Protein AF-A0AA42ZR07-F1 (afdb_monomer)

pLDDT: mean 89.01, std 6.65, range [44.09, 97.31]

Nearest PDB structures (foldseek):
  2lt2-assembly1_A  TM=9.103E-01  e=1.103E-08  Bizionia argentinensis JUB59
  9dm1-assembly1_V  TM=8.444E-01  e=9.626E-03  Mycolicibacterium smegmatis MC2 155
  6hwh-assembly2_O  TM=8.316E-01  e=3.371E-02  Mycolicibacterium smegmatis MC2 155
  3pw9-assembly1_A  TM=6.893E-01  e=4.937E-02  Arabidopsis thaliana
  2kw7-assembly1_A  TM=6.448E-01  e=3.760E-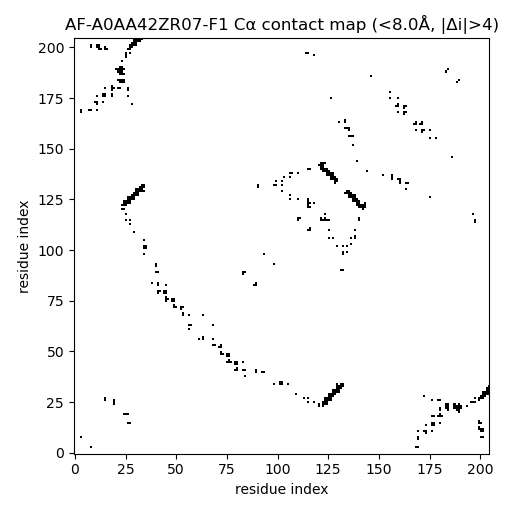02  Porphyromonas gingivalis

Sequence (205 aa):
MTFLTDSDKHRIAEAIKDAESRTGGEIVTVIARSSDSYVYIPLVWASGLALVVPLPLLFSGLPLSYIEIYQIQLAVFIAFGLLFRWMPLKMRLIPKSIKRMRSARLAREQFLAQGLHRTEGRTGVLLFVSLAERYVEVLADSGINDKVEAGTWDGLVASFVAKVKTDQVAEGFLEAVATCGALLAEHFPKPPGNKDELPNHLVEL

Foldseek 3Di:
DDLDDPVLFVLLLVLQVVLVVWFLAHEAEEEEQALDPLLVQLQVVLLVVLVCQLVCVVVVPPPDDPVRSVVVSVVSSVVSSVVCNPLVNVLVSDDLVVRQVSQVVSQVVVCVVQPCCVRPQQRYWYWYAHLSSLDTDIDGGPSVPVPDDPCPCVVLRVVQSVCSVVSNNSVSSSVSSNSSSVSRSVRGTDDPPNDNPGRRGYHYD

Mean predicted aligned error: 5.96 Å

Secondary structure (DSSP, 8-state):
--SS-HHHHHHHHHHHHHHHTTBS-EEEEEEES-S---THHHHHHHHHHHHHTHHHHHHS-----HHHHHHHHHHHHHHHHHHTTSHHHHHHHS-HHHHHHHHHHHHHHHHHHTTGGG-TTS-EEEEEEETTTTEEEEEE-HHHHTTS-TTTTHHHHHHHHHHHHTT-HHHHHHHHHHHHHHHHHHHSBPPTT----S---EEE-

Structure (mmCIF, N/CA/C/O backbone):
data_AF-A0AA42ZR07-F1
#
_entry.id   AF-A0AA42ZR07-F1
#
loop_
_atom_site.group_PDB
_atom_site.id
_atom_site.type_symbol
_atom_site.label_atom_id
_atom_site.label_alt_id
_atom_site.label_comp_id
_atom_site.label_asym_id
_atom_site.label_entity_id
_atom_site.label_seq_id
_atom_site.pdbx_PDB_ins_code
_atom_site.Cartn_x
_atom_site.Cartn_y
_atom_site.Cartn_z
_atom_site.occupancy
_atom_site.B_iso_or_equiv
_atom_site.auth_seq_id
_atom_site.auth_comp_id
_atom_site.auth_asym_id
_atom_site.auth_atom_id
_atom_site.pdbx_PDB_model_num
ATOM 1 N N . MET A 1 1 ? 12.240 -12.415 5.950 1.00 44.09 1 MET A N 1
ATOM 2 C CA . MET A 1 1 ? 12.508 -11.122 6.608 1.00 44.09 1 MET A CA 1
ATOM 3 C C . MET A 1 1 ? 11.174 -10.483 6.904 1.00 44.09 1 MET A C 1
ATOM 5 O O . MET A 1 1 ? 10.517 -10.012 5.980 1.00 44.09 1 MET A O 1
ATOM 9 N N . THR A 1 2 ? 10.778 -10.624 8.161 1.00 55.41 2 THR A N 1
ATOM 10 C CA . THR A 1 2 ? 9.622 -10.013 8.813 1.00 55.41 2 THR A CA 1
ATOM 11 C C . THR A 1 2 ? 9.938 -8.531 9.002 1.00 55.41 2 THR A C 1
ATOM 13 O O . THR A 1 2 ? 11.034 -8.214 9.462 1.00 55.41 2 THR A O 1
ATOM 16 N N . PHE A 1 3 ? 9.049 -7.625 8.594 1.00 69.88 3 PHE A N 1
ATOM 17 C CA . PHE A 1 3 ? 9.306 -6.173 8.701 1.00 69.88 3 PHE A CA 1
ATOM 18 C C . PHE A 1 3 ? 9.155 -5.629 10.122 1.00 69.88 3 PHE A C 1
ATOM 20 O O . PHE A 1 3 ? 9.590 -4.522 10.419 1.00 69.88 3 PHE A O 1
ATOM 27 N N . LEU A 1 4 ? 8.525 -6.417 10.983 1.00 81.69 4 LEU A N 1
ATOM 28 C CA . LEU A 1 4 ? 8.272 -6.120 12.380 1.00 81.69 4 LEU A CA 1
ATOM 29 C C . LEU A 1 4 ? 8.782 -7.295 13.200 1.00 81.69 4 LEU A C 1
ATOM 31 O O . LEU A 1 4 ? 8.608 -8.453 12.805 1.00 81.69 4 LEU A O 1
ATOM 35 N N . THR A 1 5 ? 9.425 -6.999 14.325 1.00 88.25 5 THR A N 1
ATOM 36 C CA . THR A 1 5 ? 9.822 -8.043 15.268 1.00 88.25 5 THR A CA 1
ATOM 37 C C . THR A 1 5 ? 8.579 -8.637 15.931 1.00 88.25 5 THR A C 1
ATOM 39 O O . THR A 1 5 ? 7.523 -8.004 15.970 1.00 88.25 5 THR A O 1
ATOM 42 N N . ASP A 1 6 ? 8.684 -9.842 16.491 1.00 88.19 6 ASP A N 1
ATOM 43 C CA . ASP A 1 6 ? 7.566 -10.428 17.246 1.00 88.19 6 ASP A CA 1
ATOM 44 C C . ASP A 1 6 ? 7.172 -9.548 18.446 1.00 88.19 6 ASP A C 1
ATOM 46 O O . ASP A 1 6 ? 5.996 -9.458 18.791 1.00 88.19 6 ASP A O 1
ATOM 50 N N . SER A 1 7 ? 8.140 -8.819 19.015 1.00 90.19 7 SER A N 1
ATOM 51 C CA . SER A 1 7 ? 7.903 -7.793 20.036 1.00 90.19 7 SER A CA 1
ATOM 52 C C . SER A 1 7 ? 7.032 -6.648 19.508 1.00 90.19 7 SER A C 1
ATOM 54 O O . SER A 1 7 ? 6.047 -6.281 20.143 1.00 90.19 7 SER A O 1
ATOM 56 N N . ASP A 1 8 ? 7.326 -6.119 18.315 1.00 91.31 8 ASP A N 1
ATOM 57 C CA . ASP A 1 8 ? 6.520 -5.048 17.714 1.00 91.31 8 ASP A CA 1
ATOM 58 C C . ASP A 1 8 ? 5.099 -5.515 17.402 1.00 91.31 8 ASP A C 1
ATOM 60 O O . ASP A 1 8 ? 4.139 -4.794 17.662 1.00 91.31 8 ASP A O 1
ATOM 64 N N . LYS A 1 9 ? 4.950 -6.743 16.892 1.00 90.31 9 LYS A N 1
ATOM 65 C CA . LYS A 1 9 ? 3.632 -7.344 16.643 1.00 90.31 9 LYS A CA 1
ATOM 66 C C . LYS A 1 9 ? 2.827 -7.474 17.933 1.00 90.31 9 LYS A C 1
ATOM 68 O O . LYS A 1 9 ? 1.640 -7.165 17.932 1.00 90.31 9 LYS A O 1
ATOM 73 N N . HIS A 1 10 ? 3.472 -7.887 19.024 1.00 90.75 10 HIS A N 1
ATOM 74 C CA . HIS A 1 10 ? 2.830 -7.980 20.331 1.00 90.75 10 HIS A CA 1
ATOM 75 C C . HIS A 1 10 ? 2.403 -6.606 20.859 1.00 90.75 10 HIS A C 1
ATOM 77 O O . HIS A 1 10 ? 1.254 -6.447 21.257 1.00 90.75 10 HIS A O 1
ATOM 83 N N . ARG A 1 11 ? 3.282 -5.597 20.772 1.00 94.00 11 ARG A N 1
ATOM 84 C CA . ARG A 1 11 ? 2.967 -4.207 21.148 1.00 94.00 11 ARG A CA 1
ATOM 85 C C . ARG A 1 11 ? 1.773 -3.663 20.364 1.00 94.00 11 ARG A C 1
ATOM 87 O O . ARG A 1 11 ? 0.905 -3.019 20.940 1.00 94.00 11 ARG A O 1
ATOM 94 N N . ILE A 1 12 ? 1.724 -3.920 19.055 1.00 93.00 12 ILE A N 1
ATOM 95 C CA . ILE A 1 12 ? 0.608 -3.492 18.202 1.00 93.00 12 ILE A CA 1
ATOM 96 C C . ILE A 1 12 ? -0.677 -4.220 18.606 1.00 93.00 12 ILE A C 1
ATOM 98 O O . ILE A 1 12 ? -1.695 -3.565 18.784 1.00 93.00 12 ILE A O 1
ATOM 102 N N . ALA A 1 13 ? -0.639 -5.539 18.809 1.00 92.06 13 ALA A N 1
ATOM 103 C CA . ALA A 1 13 ? -1.810 -6.303 19.241 1.00 92.06 13 ALA A CA 1
ATOM 104 C C . ALA A 1 13 ? -2.348 -5.835 20.606 1.00 92.06 13 ALA A C 1
ATOM 106 O O . ALA A 1 13 ? -3.557 -5.719 20.788 1.00 92.06 13 ALA A O 1
ATOM 107 N N . GLU A 1 14 ? -1.463 -5.516 21.553 1.00 93.38 14 GLU A N 1
ATOM 108 C CA . GLU A 1 14 ? -1.845 -4.952 22.850 1.00 93.38 14 GLU A CA 1
ATOM 109 C C . GLU A 1 14 ? -2.474 -3.559 22.704 1.00 93.38 14 GLU A C 1
ATOM 111 O O . GLU A 1 14 ? -3.492 -3.279 23.334 1.00 93.38 14 GLU A O 1
ATOM 116 N N . ALA A 1 15 ? -1.929 -2.713 21.825 1.00 93.81 15 ALA A N 1
ATOM 117 C CA . ALA A 1 15 ? -2.499 -1.400 21.534 1.00 93.81 15 ALA A CA 1
ATOM 118 C C . ALA A 1 15 ? -3.885 -1.486 20.870 1.00 93.81 15 ALA A C 1
ATOM 120 O O . ALA A 1 15 ? -4.755 -0.678 21.194 1.00 93.81 15 ALA A O 1
ATOM 121 N N . ILE A 1 16 ? -4.107 -2.456 19.972 1.00 93.00 16 ILE A N 1
ATOM 122 C CA . ILE A 1 16 ? -5.427 -2.695 19.359 1.00 93.00 16 ILE A CA 1
ATOM 123 C C . ILE A 1 16 ? -6.417 -3.108 20.450 1.00 93.00 16 ILE A C 1
ATOM 125 O O . ILE A 1 16 ? -7.452 -2.466 20.613 1.00 93.00 16 ILE A O 1
ATOM 129 N N . LYS A 1 17 ? -6.033 -4.071 21.292 1.00 91.88 17 LYS A N 1
ATOM 130 C CA . LYS A 1 17 ? -6.868 -4.538 22.400 1.00 91.88 17 LYS A CA 1
ATOM 131 C C . LYS A 1 17 ? -7.229 -3.417 23.379 1.00 91.88 17 LYS A C 1
ATOM 133 O O . LYS A 1 17 ? -8.360 -3.350 23.861 1.00 91.88 17 LYS A O 1
ATOM 138 N N . ASP A 1 18 ? -6.283 -2.537 23.700 1.00 91.50 18 ASP A N 1
ATOM 139 C CA . ASP A 1 18 ? -6.534 -1.374 24.555 1.00 91.50 18 ASP A CA 1
ATOM 140 C C . ASP A 1 18 ? -7.470 -0.350 23.887 1.00 91.50 18 ASP A C 1
ATOM 142 O O . ASP A 1 18 ? -8.364 0.197 24.542 1.00 91.50 18 ASP A O 1
ATOM 146 N N . ALA A 1 19 ? -7.322 -0.117 22.582 1.00 90.88 19 ALA A N 1
ATOM 147 C CA . ALA A 1 19 ? -8.223 0.738 21.815 1.00 90.88 19 ALA A CA 1
ATOM 148 C C . ALA A 1 19 ? -9.660 0.180 21.810 1.00 90.88 19 ALA A C 1
ATOM 150 O O . ALA A 1 19 ? -10.583 0.868 22.245 1.00 90.88 19 ALA A O 1
ATOM 151 N N . GLU A 1 20 ? -9.845 -1.086 21.432 1.00 90.38 20 GLU A N 1
ATOM 152 C CA . GLU A 1 20 ? -11.141 -1.792 21.385 1.00 90.38 20 GLU A CA 1
ATOM 153 C C . 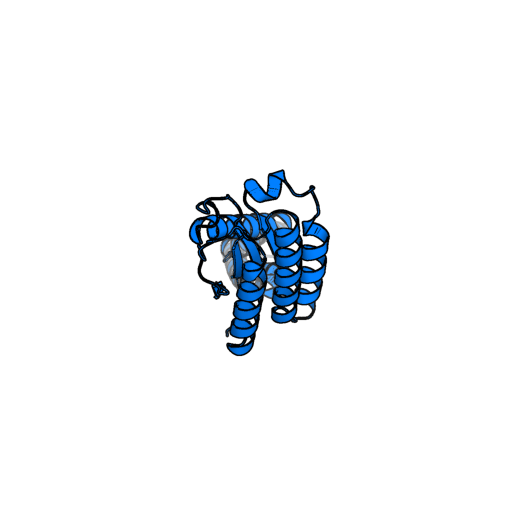GLU A 1 20 ? -11.767 -2.004 22.776 1.00 90.38 20 GLU A C 1
ATOM 155 O O . GLU A 1 20 ? -12.973 -2.218 22.944 1.00 90.38 20 GLU A O 1
ATOM 160 N N . SER A 1 21 ? -10.974 -1.885 23.845 1.00 89.44 21 SER A N 1
ATOM 161 C CA . SER A 1 21 ? -11.516 -1.879 25.204 1.00 89.44 21 SER A CA 1
ATOM 162 C C . 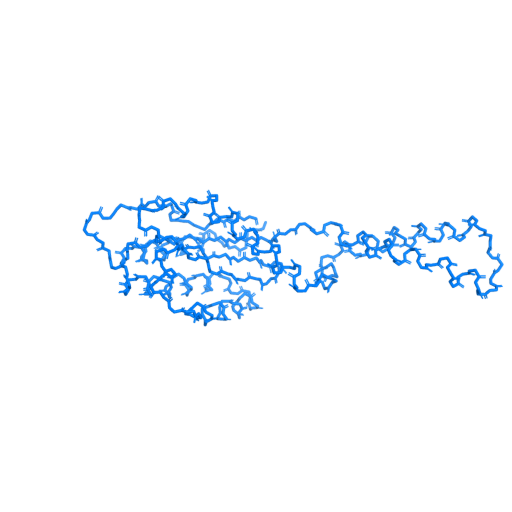SER A 1 21 ? -12.402 -0.658 25.489 1.00 89.44 21 SER A C 1
ATOM 164 O O . SER A 1 21 ? -13.256 -0.728 26.375 1.00 89.44 21 SER A O 1
ATOM 166 N N . ARG A 1 22 ? -12.240 0.429 24.721 1.00 89.25 22 ARG A N 1
ATOM 167 C CA . ARG A 1 22 ? -12.894 1.732 24.928 1.00 89.25 22 ARG A CA 1
ATOM 168 C C . ARG A 1 22 ? -13.975 2.057 23.896 1.00 89.25 22 ARG A C 1
ATOM 170 O O . ARG A 1 22 ? -14.755 2.983 24.114 1.00 89.25 22 ARG A O 1
ATOM 177 N N . THR A 1 23 ? -14.065 1.293 22.812 1.00 89.12 23 THR A N 1
ATOM 178 C CA . THR A 1 23 ? -15.021 1.511 21.719 1.00 89.12 23 THR A CA 1
ATOM 179 C C . THR A 1 23 ? -15.819 0.241 21.393 1.00 89.12 23 THR A C 1
ATOM 181 O O . THR A 1 23 ? -15.471 -0.854 21.825 1.00 89.12 23 THR A O 1
ATOM 184 N N . GLY A 1 24 ? -16.940 0.402 20.688 1.00 85.94 24 GLY A N 1
ATOM 185 C CA . GLY A 1 24 ? -17.656 -0.678 20.003 1.00 85.94 24 GLY A CA 1
ATOM 186 C C . GLY A 1 24 ? -17.188 -0.916 18.559 1.00 85.94 24 GLY A C 1
ATOM 187 O O . GLY A 1 24 ? -17.853 -1.634 17.819 1.00 85.94 24 GLY A O 1
ATOM 188 N N . GLY A 1 25 ? -16.120 -0.247 18.118 1.00 88.25 25 GLY A N 1
ATOM 189 C CA . GLY A 1 25 ? -15.489 -0.488 16.822 1.00 88.25 25 GLY A CA 1
ATOM 190 C C . GLY A 1 25 ? -14.359 -1.508 16.890 1.00 88.25 25 GLY A C 1
ATOM 191 O O . GLY A 1 25 ? -13.725 -1.664 17.929 1.00 88.25 25 GLY A O 1
ATOM 192 N N . GLU A 1 26 ? -14.099 -2.144 15.753 1.00 90.69 26 GLU A N 1
ATOM 193 C CA . GLU A 1 26 ? -13.078 -3.181 15.580 1.00 90.69 26 GLU A CA 1
ATOM 194 C C . GLU A 1 26 ? -11.974 -2.646 14.661 1.00 90.69 26 GLU A C 1
ATOM 196 O O . GLU A 1 26 ? -12.262 -2.049 13.617 1.00 90.69 26 GLU A O 1
ATOM 201 N N . ILE A 1 27 ? -10.708 -2.842 15.026 1.00 92.69 27 ILE A N 1
ATOM 202 C CA . ILE A 1 27 ? -9.551 -2.300 14.309 1.00 92.69 27 ILE A CA 1
ATOM 203 C C . ILE A 1 27 ? -8.659 -3.450 13.846 1.00 92.69 27 ILE A C 1
ATOM 205 O O . ILE A 1 27 ? -7.982 -4.110 14.626 1.00 92.69 27 ILE A O 1
ATOM 209 N N . VAL A 1 28 ? -8.541 -3.619 12.532 1.00 93.69 28 VAL A N 1
ATOM 210 C CA . VAL A 1 28 ? -7.619 -4.590 11.935 1.00 93.69 28 VAL A CA 1
ATOM 211 C C . VAL A 1 28 ? -6.461 -3.867 11.266 1.00 93.69 28 VAL A C 1
ATOM 213 O O . VAL A 1 28 ? -6.637 -2.891 10.535 1.00 93.69 28 VAL A O 1
ATOM 216 N N . THR A 1 29 ? -5.249 -4.371 11.487 1.00 93.75 29 THR A N 1
ATOM 217 C CA . THR A 1 29 ? -4.026 -3.815 10.902 1.00 93.75 29 THR A CA 1
ATOM 218 C C . THR A 1 29 ? -3.415 -4.800 9.911 1.00 93.75 29 THR A C 1
ATOM 220 O O . THR A 1 29 ? -3.237 -5.982 10.205 1.00 93.75 29 THR A O 1
ATOM 223 N N . VAL A 1 30 ? -3.104 -4.323 8.704 1.00 93.94 30 VAL A N 1
ATOM 224 C CA . VAL A 1 30 ? -2.520 -5.138 7.632 1.00 93.94 30 VAL A CA 1
ATOM 225 C C . VAL A 1 30 ? -1.288 -4.448 7.073 1.00 93.94 30 VAL A C 1
ATOM 227 O O . VAL A 1 30 ? -1.335 -3.289 6.652 1.00 93.94 30 VAL A O 1
ATOM 230 N N . ILE A 1 31 ? -0.189 -5.192 7.007 1.00 92.56 31 ILE A N 1
ATOM 231 C CA . ILE A 1 31 ? 1.044 -4.780 6.348 1.00 92.56 31 ILE A CA 1
ATOM 232 C C . ILE A 1 31 ? 1.329 -5.706 5.165 1.00 92.56 31 ILE A C 1
ATOM 234 O O . ILE A 1 31 ? 1.400 -6.921 5.303 1.00 92.56 31 ILE A O 1
ATOM 238 N N . ALA A 1 32 ? 1.517 -5.124 3.987 1.00 92.06 32 ALA A N 1
ATOM 239 C CA . ALA A 1 32 ? 1.908 -5.831 2.779 1.00 92.06 32 ALA A CA 1
ATOM 240 C C . ALA A 1 32 ? 3.308 -5.399 2.341 1.00 92.06 32 ALA A C 1
ATOM 242 O O . ALA A 1 32 ? 3.635 -4.205 2.294 1.00 92.06 32 ALA A O 1
ATOM 243 N N . ARG A 1 33 ? 4.140 -6.363 1.934 1.00 89.25 33 ARG A N 1
ATOM 244 C CA . ARG A 1 33 ? 5.435 -6.058 1.308 1.00 89.25 33 ARG A CA 1
ATOM 245 C C . ARG A 1 33 ? 5.251 -5.257 0.020 1.00 89.25 33 ARG A C 1
ATOM 247 O O . ARG A 1 33 ? 5.979 -4.295 -0.226 1.00 89.25 33 ARG A O 1
ATOM 254 N N . SER A 1 34 ? 4.312 -5.684 -0.816 1.00 89.81 34 SER A N 1
ATOM 255 C CA . SER A 1 34 ? 3.960 -5.055 -2.089 1.00 89.81 34 SER A CA 1
ATOM 256 C C . SER A 1 34 ? 2.531 -5.406 -2.459 1.00 89.81 34 SER A C 1
ATOM 258 O O . SER A 1 34 ? 2.118 -6.543 -2.250 1.00 89.81 34 SER A O 1
ATOM 260 N N . SER A 1 35 ? 1.821 -4.482 -3.096 1.00 89.88 35 SER A N 1
ATOM 261 C CA . SER A 1 35 ? 0.423 -4.708 -3.469 1.00 89.88 35 SER A CA 1
ATOM 262 C C . SER A 1 35 ? 0.239 -5.458 -4.791 1.00 89.88 35 SER A C 1
ATOM 264 O O . SER A 1 35 ? -0.842 -5.963 -5.081 1.00 89.88 35 SER A O 1
ATOM 266 N N . ASP A 1 36 ? 1.283 -5.532 -5.620 1.00 88.69 36 ASP A N 1
ATOM 267 C CA . ASP A 1 36 ? 1.297 -6.326 -6.850 1.00 88.69 36 ASP A CA 1
ATOM 268 C C . ASP A 1 36 ? 2.741 -6.740 -7.192 1.00 88.69 36 ASP A C 1
ATOM 270 O O . ASP A 1 36 ? 3.724 -6.085 -6.833 1.00 88.69 36 ASP A O 1
ATOM 274 N N . SER A 1 37 ? 2.877 -7.830 -7.941 1.00 83.62 37 SER A N 1
ATOM 275 C CA . SER A 1 37 ? 4.147 -8.278 -8.506 1.00 83.62 37 SER A CA 1
ATOM 276 C C . SER A 1 37 ? 4.630 -7.384 -9.658 1.00 83.62 37 SER A C 1
ATOM 278 O O . SER A 1 37 ? 5.830 -7.342 -9.930 1.00 83.62 37 SER A O 1
ATOM 280 N N . TYR A 1 38 ? 3.732 -6.657 -10.338 1.00 85.25 38 TYR A N 1
ATOM 281 C CA . TYR A 1 38 ? 4.016 -5.776 -11.485 1.00 85.25 38 TYR A CA 1
ATOM 282 C C . TYR A 1 38 ? 4.907 -6.400 -12.576 1.00 85.25 38 TYR A C 1
ATOM 284 O O . TYR A 1 38 ? 5.643 -5.680 -13.251 1.00 85.25 38 TYR A O 1
ATOM 292 N N . VAL A 1 39 ? 4.876 -7.725 -12.757 1.00 83.31 39 VAL A N 1
ATOM 293 C CA . VAL A 1 39 ? 5.780 -8.436 -13.687 1.00 83.31 39 VAL A CA 1
ATOM 294 C C . VAL A 1 39 ? 5.612 -7.953 -15.132 1.00 83.31 39 VAL A C 1
ATOM 296 O O . VAL A 1 39 ? 6.585 -7.873 -15.877 1.00 83.31 39 VAL A O 1
ATOM 299 N N . TYR A 1 40 ? 4.397 -7.557 -15.512 1.00 86.12 40 TYR A N 1
ATOM 300 C CA . TYR A 1 40 ? 4.092 -7.084 -16.861 1.00 86.12 40 TYR A CA 1
ATOM 301 C C . TYR A 1 40 ? 4.702 -5.712 -17.192 1.00 86.12 40 TYR A C 1
ATOM 303 O O . TYR A 1 40 ? 4.950 -5.432 -18.358 1.00 86.12 40 TYR A O 1
ATOM 311 N N . ILE A 1 41 ? 4.978 -4.849 -16.206 1.00 85.44 41 ILE A N 1
ATOM 312 C CA . ILE A 1 41 ? 5.417 -3.467 -16.475 1.00 85.44 41 ILE A CA 1
ATOM 313 C C . ILE A 1 41 ? 6.838 -3.413 -17.062 1.00 85.44 41 ILE A C 1
ATOM 315 O O . ILE A 1 41 ? 7.013 -2.774 -18.102 1.00 85.44 41 ILE A O 1
ATOM 319 N N . PRO A 1 42 ? 7.846 -4.100 -16.483 1.00 86.12 42 PRO A N 1
ATOM 320 C CA . PRO A 1 42 ? 9.153 -4.274 -17.117 1.00 86.12 42 PRO A CA 1
ATOM 321 C C . PRO A 1 42 ? 9.067 -4.824 -18.540 1.00 86.12 42 PRO A C 1
ATOM 323 O O . PRO A 1 42 ? 9.763 -4.334 -19.422 1.00 86.12 42 PRO A O 1
ATOM 326 N N . LEU A 1 43 ? 8.192 -5.810 -18.769 1.00 90.12 43 LEU A N 1
ATOM 327 C CA . LEU A 1 43 ? 8.029 -6.447 -20.076 1.00 90.12 43 LEU A CA 1
ATOM 328 C C . LEU A 1 43 ? 7.443 -5.486 -21.110 1.00 90.12 43 LEU A C 1
ATOM 330 O O . LEU A 1 43 ? 7.925 -5.462 -22.238 1.00 90.12 43 LEU A O 1
ATOM 334 N N . VAL A 1 44 ? 6.457 -4.664 -20.739 1.00 91.62 44 VAL A N 1
ATOM 335 C CA . VAL A 1 44 ? 5.886 -3.639 -21.629 1.00 91.62 44 VAL A CA 1
ATOM 336 C C . VAL A 1 44 ? 6.946 -2.608 -22.018 1.00 91.62 44 VAL A C 1
ATOM 338 O O . VAL A 1 44 ? 7.092 -2.308 -23.200 1.00 91.62 44 VAL A O 1
ATOM 341 N N . TRP A 1 45 ? 7.737 -2.116 -21.059 1.00 90.25 45 TRP A N 1
ATOM 342 C CA . TRP A 1 45 ? 8.822 -1.173 -21.349 1.00 90.25 45 TRP A CA 1
ATOM 343 C C . TRP A 1 45 ? 9.931 -1.794 -22.203 1.00 90.25 45 TRP A C 1
ATOM 345 O O . TRP A 1 45 ? 10.367 -1.177 -23.171 1.00 90.25 45 TRP A O 1
ATOM 355 N N . ALA A 1 46 ? 10.360 -3.017 -21.886 1.00 92.69 46 ALA A N 1
ATOM 356 C CA . ALA A 1 46 ? 11.360 -3.735 -22.672 1.00 92.69 46 ALA A CA 1
ATOM 357 C C . ALA A 1 46 ? 10.870 -3.999 -24.104 1.00 92.69 46 ALA A C 1
ATOM 359 O O . ALA A 1 46 ? 11.620 -3.788 -25.053 1.00 92.69 46 ALA A O 1
ATOM 360 N N . SER A 1 47 ? 9.603 -4.396 -24.264 1.00 94.44 47 SER A N 1
ATOM 361 C CA . SER A 1 47 ? 8.977 -4.606 -25.576 1.00 94.44 47 SER A CA 1
ATOM 362 C C . SER A 1 47 ? 8.901 -3.305 -26.368 1.00 94.44 47 SER A C 1
ATOM 364 O O . SER A 1 47 ? 9.269 -3.285 -27.536 1.00 94.44 47 SER A O 1
ATOM 366 N N . GLY A 1 48 ? 8.465 -2.211 -25.734 1.00 95.06 48 GLY A N 1
ATOM 367 C CA . GLY A 1 48 ? 8.364 -0.900 -26.374 1.00 95.06 48 GLY A CA 1
ATOM 368 C C . GLY A 1 48 ? 9.718 -0.373 -26.842 1.00 95.06 48 GLY A C 1
ATOM 369 O O . GLY A 1 48 ? 9.842 0.054 -27.985 1.00 95.06 48 GLY A O 1
ATOM 370 N N . LEU A 1 49 ? 10.752 -0.467 -25.998 1.00 94.31 49 LEU A N 1
ATOM 371 C CA . LEU A 1 49 ? 12.114 -0.087 -26.378 1.00 94.31 49 LEU A CA 1
ATOM 372 C C . LEU A 1 49 ? 12.633 -0.960 -27.520 1.00 94.31 49 LEU A C 1
ATOM 374 O O . LEU A 1 49 ? 13.104 -0.427 -28.520 1.00 94.31 49 LEU A O 1
ATOM 378 N N . ALA A 1 50 ? 12.497 -2.283 -27.409 1.00 96.12 50 ALA A N 1
ATOM 379 C CA . ALA A 1 50 ? 12.933 -3.209 -28.448 1.00 96.12 50 ALA A CA 1
ATOM 380 C C . ALA A 1 50 ? 12.215 -2.967 -29.785 1.00 96.12 50 ALA A C 1
ATOM 382 O O . ALA A 1 50 ? 12.850 -3.039 -30.830 1.00 96.12 50 ALA A O 1
ATOM 383 N N . LEU A 1 51 ? 10.923 -2.626 -29.773 1.00 96.62 51 LEU A N 1
ATOM 384 C CA . LEU A 1 51 ? 10.154 -2.346 -30.989 1.00 96.62 51 LEU A CA 1
ATOM 385 C C . LEU A 1 51 ? 10.641 -1.086 -31.724 1.00 96.62 51 LEU A C 1
ATOM 387 O O . LEU A 1 51 ? 10.523 -1.006 -32.943 1.00 96.62 51 LEU A O 1
ATOM 391 N N . VAL A 1 52 ? 11.208 -0.116 -31.001 1.00 96.88 52 VAL A N 1
ATOM 392 C CA . VAL A 1 52 ? 11.738 1.124 -31.587 1.00 96.88 52 VAL A CA 1
ATOM 393 C C . VAL A 1 52 ? 13.149 0.936 -32.158 1.00 96.88 52 VAL A C 1
ATOM 395 O O . VAL A 1 52 ? 13.506 1.645 -33.092 1.00 96.88 52 VAL A O 1
ATOM 398 N N . VAL A 1 53 ? 13.938 -0.030 -31.666 1.00 96.12 53 VAL A N 1
ATOM 399 C CA . VAL A 1 53 ? 15.351 -0.255 -32.054 1.00 96.12 53 VAL A CA 1
ATOM 400 C C . VAL A 1 53 ? 15.597 -0.427 -33.561 1.00 96.12 53 VAL A C 1
ATOM 402 O O . VAL A 1 53 ? 16.568 0.155 -34.049 1.00 96.12 53 VAL A O 1
ATOM 405 N N . PRO A 1 54 ? 14.786 -1.179 -34.332 1.00 95.44 54 PRO A N 1
ATOM 406 C CA . PRO A 1 54 ? 15.054 -1.377 -35.755 1.00 95.44 54 PRO A CA 1
ATOM 407 C C . PRO A 1 54 ? 15.025 -0.083 -36.571 1.00 95.44 54 PRO A C 1
ATOM 409 O O . PRO A 1 54 ? 15.799 0.049 -37.514 1.00 95.44 54 PRO A O 1
ATOM 412 N N . LEU A 1 55 ? 14.175 0.884 -36.204 1.00 94.56 55 LEU A N 1
ATOM 413 C CA . LEU A 1 55 ? 14.000 2.130 -36.956 1.00 94.56 55 LEU A CA 1
ATOM 414 C C . LEU A 1 55 ? 15.318 2.910 -37.117 1.00 94.56 55 LEU A C 1
ATOM 416 O O . LEU A 1 55 ? 15.756 3.073 -38.253 1.00 94.56 55 LEU A O 1
ATOM 420 N N . PRO A 1 56 ? 16.007 3.359 -36.049 1.00 95.19 56 PRO A N 1
ATOM 421 C CA . PRO A 1 56 ? 17.263 4.084 -36.200 1.00 95.19 56 PRO A CA 1
ATOM 422 C C . PRO A 1 56 ? 18.355 3.239 -36.864 1.00 95.19 56 PRO A C 1
ATOM 424 O O . PRO A 1 56 ? 19.146 3.795 -37.616 1.00 95.19 56 PRO A O 1
ATOM 427 N N . LEU A 1 57 ? 18.392 1.916 -36.650 1.00 94.50 57 LEU A N 1
ATOM 428 C CA . LEU A 1 57 ? 19.389 1.047 -37.285 1.00 94.50 57 LEU A CA 1
ATOM 429 C C . LEU A 1 57 ? 19.219 1.005 -38.808 1.00 94.50 57 LEU A C 1
ATOM 431 O O . LEU A 1 57 ? 20.210 1.144 -39.521 1.00 94.50 57 LEU A O 1
ATOM 435 N N . LEU A 1 58 ? 17.982 0.916 -39.304 1.00 93.06 58 LEU A N 1
ATOM 436 C CA . LEU A 1 58 ? 17.685 0.937 -40.740 1.00 93.06 58 LEU A CA 1
ATOM 437 C C . LEU A 1 58 ? 18.070 2.266 -41.412 1.00 93.06 58 LEU A C 1
ATOM 439 O O . LEU A 1 58 ? 18.502 2.261 -42.561 1.00 93.06 58 LEU A O 1
ATOM 443 N N . PHE A 1 59 ? 17.952 3.395 -40.705 1.00 93.75 59 PHE A N 1
ATOM 444 C CA . PHE A 1 59 ? 18.292 4.725 -41.237 1.00 93.75 59 PHE A CA 1
ATOM 445 C C . PHE A 1 59 ? 19.726 5.183 -40.922 1.00 93.75 59 PHE A C 1
ATOM 447 O O . PHE A 1 59 ? 20.149 6.234 -41.394 1.00 93.75 59 PHE A O 1
ATOM 454 N N . SER A 1 60 ? 20.487 4.413 -40.141 1.00 91.81 60 SER A N 1
ATOM 455 C CA . SER A 1 60 ? 21.834 4.795 -39.690 1.00 91.81 60 SER A CA 1
ATOM 456 C C . SER A 1 60 ? 22.918 4.702 -40.770 1.00 91.81 60 SER A C 1
ATOM 458 O O . SER A 1 60 ? 24.021 5.205 -40.568 1.00 91.81 60 SER A O 1
ATOM 460 N N . GLY A 1 61 ? 22.635 4.033 -41.894 1.00 89.81 61 GLY A N 1
ATOM 461 C CA . GLY A 1 61 ? 23.631 3.732 -42.928 1.00 89.81 61 GLY A CA 1
ATOM 462 C C . GLY A 1 61 ? 24.664 2.676 -42.513 1.00 89.81 61 GLY A C 1
ATOM 463 O O . GLY A 1 61 ? 25.621 2.445 -43.251 1.00 89.81 61 GLY A O 1
ATOM 464 N N . LEU A 1 62 ? 24.492 2.028 -41.353 1.00 93.06 62 LEU A N 1
ATOM 465 C CA . LEU A 1 62 ? 25.330 0.906 -40.935 1.00 93.06 62 LEU A CA 1
ATOM 466 C C . LEU A 1 62 ? 25.097 -0.304 -41.859 1.00 93.06 62 LEU A C 1
ATOM 468 O O . LEU A 1 62 ? 23.949 -0.575 -42.219 1.00 93.06 62 LEU A O 1
ATOM 472 N N . PRO A 1 63 ? 26.146 -1.070 -42.213 1.00 94.19 63 PRO A N 1
ATOM 473 C CA . PRO A 1 63 ? 26.041 -2.231 -43.095 1.00 94.19 63 PRO A CA 1
ATOM 474 C C . PRO A 1 63 ? 25.487 -3.461 -42.350 1.00 94.19 63 PRO A C 1
ATOM 476 O O . PRO A 1 63 ? 26.108 -4.518 -42.340 1.00 94.19 63 PRO A O 1
ATOM 479 N N . LEU A 1 64 ? 24.341 -3.308 -41.683 1.00 94.31 64 LEU A N 1
ATOM 480 C CA . LEU A 1 64 ? 23.671 -4.364 -40.927 1.00 94.31 64 LEU A CA 1
ATOM 481 C C . LEU A 1 64 ? 22.632 -5.070 -41.801 1.00 94.31 64 LEU A C 1
ATOM 483 O O . LEU A 1 64 ? 21.785 -4.439 -42.433 1.00 94.31 64 LEU A O 1
ATOM 487 N N . SER A 1 65 ? 22.661 -6.396 -41.792 1.00 95.56 65 SER A N 1
ATOM 488 C CA . SER A 1 65 ? 21.624 -7.245 -42.371 1.00 95.56 65 SER A CA 1
ATOM 489 C C . SER A 1 65 ? 20.346 -7.250 -41.521 1.00 95.56 65 SER A C 1
ATOM 491 O O . SER A 1 65 ? 20.358 -6.975 -40.319 1.00 95.56 65 SER A O 1
ATOM 493 N N . TYR A 1 66 ? 19.220 -7.651 -42.121 1.00 94.44 66 TYR A N 1
ATOM 494 C CA . TYR A 1 66 ? 17.947 -7.791 -41.399 1.00 94.44 66 TYR A CA 1
ATOM 495 C C . TYR A 1 66 ? 18.017 -8.799 -40.239 1.00 94.44 66 TYR A C 1
ATOM 497 O O . TYR A 1 66 ? 17.344 -8.617 -39.224 1.00 94.44 66 TYR A O 1
ATOM 505 N N . ILE A 1 67 ? 18.848 -9.840 -40.368 1.00 95.75 67 ILE A N 1
ATOM 506 C CA . ILE A 1 67 ? 19.052 -10.851 -39.322 1.00 95.75 67 ILE A CA 1
ATOM 507 C C . ILE A 1 67 ? 19.792 -10.235 -38.128 1.00 95.75 67 ILE A C 1
ATOM 509 O O . ILE A 1 67 ? 19.378 -10.441 -36.988 1.00 95.75 67 ILE A O 1
ATOM 513 N N . GLU A 1 68 ? 20.838 -9.439 -38.368 1.00 95.75 68 GLU A N 1
ATOM 514 C CA . GLU A 1 68 ? 21.589 -8.755 -37.303 1.00 95.75 68 GLU A CA 1
ATOM 515 C C . GLU A 1 68 ? 20.720 -7.732 -36.567 1.00 95.75 68 GLU A C 1
ATOM 517 O O . GLU A 1 68 ? 20.732 -7.682 -35.339 1.00 95.75 68 GLU A O 1
ATOM 522 N N . ILE A 1 69 ? 19.895 -6.968 -37.291 1.00 95.88 69 ILE A N 1
ATOM 523 C CA . ILE A 1 69 ? 18.949 -6.022 -36.680 1.00 95.88 69 ILE A CA 1
ATOM 524 C C . ILE A 1 69 ? 17.963 -6.757 -35.760 1.00 95.88 69 ILE A C 1
ATOM 526 O O . ILE A 1 69 ? 17.726 -6.311 -34.636 1.00 95.88 69 ILE A O 1
ATOM 530 N N . TYR A 1 70 ? 17.427 -7.904 -36.193 1.00 96.25 70 TYR A N 1
ATOM 531 C CA . TYR A 1 70 ? 16.543 -8.727 -35.364 1.00 96.25 70 TYR A CA 1
ATOM 532 C C . TYR A 1 70 ? 17.255 -9.287 -34.121 1.00 96.25 70 TYR A C 1
ATOM 534 O O . TYR A 1 70 ? 16.694 -9.268 -33.024 1.00 96.25 70 TYR A O 1
ATOM 542 N N . GLN A 1 71 ? 18.504 -9.745 -34.253 1.00 97.31 71 GLN A N 1
ATOM 543 C CA . GLN A 1 71 ? 19.304 -10.213 -33.115 1.00 97.31 71 GLN A CA 1
ATOM 544 C C . GLN A 1 71 ? 19.568 -9.094 -32.105 1.00 97.31 71 GLN A C 1
ATOM 546 O O . GLN A 1 71 ? 19.423 -9.316 -30.902 1.00 97.31 71 GLN A O 1
ATOM 551 N N . ILE A 1 72 ? 19.893 -7.886 -32.577 1.00 96.44 72 ILE A N 1
ATOM 552 C CA . ILE A 1 72 ? 20.056 -6.707 -31.720 1.00 96.44 72 ILE A CA 1
ATOM 553 C C . ILE A 1 72 ? 18.733 -6.385 -31.020 1.00 96.44 72 ILE A C 1
ATOM 555 O O . ILE A 1 72 ? 18.721 -6.206 -29.805 1.00 96.44 72 ILE A O 1
ATOM 559 N N . GLN A 1 73 ? 17.608 -6.371 -31.739 1.00 97.06 73 GLN A N 1
ATOM 560 C CA . GLN A 1 73 ? 16.282 -6.163 -31.150 1.00 97.06 73 GLN A CA 1
ATOM 561 C C . GLN A 1 73 ? 15.983 -7.181 -30.035 1.00 97.06 73 GLN A C 1
ATOM 563 O O . GLN A 1 73 ? 15.538 -6.793 -28.951 1.00 97.06 73 GLN A O 1
ATOM 568 N N . LEU A 1 74 ? 16.252 -8.470 -30.268 1.00 97.31 74 LEU A N 1
ATOM 569 C CA . LEU A 1 74 ? 16.052 -9.528 -29.275 1.00 97.31 74 LEU A CA 1
ATOM 570 C C . LEU A 1 74 ? 16.981 -9.355 -28.065 1.00 97.31 74 LEU A C 1
ATOM 572 O O . LEU A 1 74 ? 16.534 -9.457 -26.921 1.00 97.31 74 LEU A O 1
ATOM 576 N N . ALA A 1 75 ? 18.258 -9.053 -28.301 1.00 96.94 75 ALA A N 1
ATOM 577 C CA . ALA A 1 75 ? 19.229 -8.803 -27.243 1.00 96.94 75 ALA A CA 1
ATOM 578 C C . ALA A 1 75 ? 18.822 -7.598 -26.384 1.00 96.94 75 ALA A C 1
ATOM 580 O O . ALA A 1 75 ? 18.875 -7.674 -25.158 1.00 96.94 75 ALA A O 1
ATOM 581 N N . VAL A 1 76 ? 18.343 -6.518 -27.009 1.00 96.38 76 VAL A N 1
ATOM 582 C CA . VAL A 1 76 ? 17.834 -5.327 -26.320 1.00 96.38 76 VAL A CA 1
ATOM 583 C C . VAL A 1 76 ? 16.602 -5.662 -25.476 1.00 96.38 76 VAL A C 1
ATOM 585 O O . VAL A 1 76 ? 16.539 -5.261 -24.313 1.00 96.38 76 VAL A O 1
ATOM 588 N N . PHE A 1 77 ? 15.652 -6.438 -26.010 1.00 96.56 77 PHE A N 1
ATOM 589 C CA . PHE A 1 77 ? 14.487 -6.899 -25.251 1.00 96.56 77 PHE A CA 1
ATOM 590 C C . PHE A 1 77 ? 14.894 -7.685 -23.997 1.00 96.56 77 PHE A C 1
ATOM 592 O O . PHE A 1 77 ? 14.422 -7.385 -22.900 1.00 96.56 77 PHE A O 1
ATOM 599 N N . ILE A 1 78 ? 15.801 -8.657 -24.138 1.00 95.25 78 ILE A N 1
ATOM 600 C CA . ILE A 1 78 ? 16.284 -9.475 -23.016 1.00 95.25 78 ILE A CA 1
ATOM 601 C C . ILE A 1 78 ? 17.040 -8.603 -22.008 1.00 95.25 78 ILE A C 1
ATOM 603 O O . ILE A 1 78 ? 16.767 -8.675 -20.808 1.00 95.25 78 ILE A O 1
ATOM 607 N N . ALA A 1 79 ? 17.947 -7.745 -22.479 1.00 94.12 79 ALA A N 1
ATOM 608 C CA . ALA A 1 79 ? 18.751 -6.873 -21.631 1.00 94.12 79 ALA A CA 1
ATOM 609 C C . ALA A 1 79 ? 17.877 -5.914 -20.810 1.00 94.12 79 ALA A C 1
ATOM 611 O O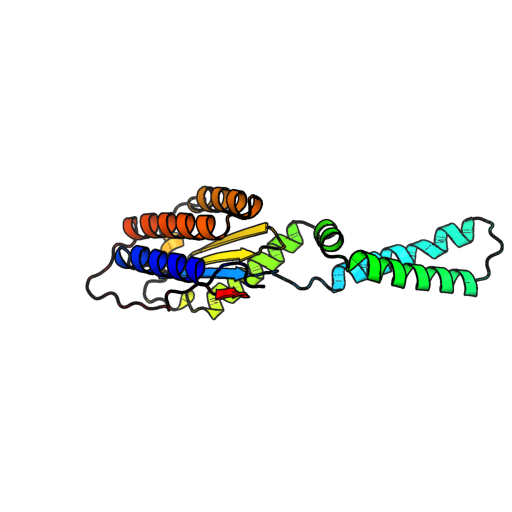 . ALA A 1 79 ? 18.006 -5.878 -19.587 1.00 94.12 79 ALA A O 1
ATOM 612 N N . PHE A 1 80 ? 16.940 -5.192 -21.438 1.00 92.38 80 PHE A N 1
ATOM 613 C CA . PHE A 1 80 ? 16.021 -4.309 -20.709 1.00 92.38 80 PHE A CA 1
ATOM 614 C C . PHE A 1 80 ? 15.021 -5.081 -19.850 1.00 92.38 80 PHE A C 1
ATOM 616 O O . PHE A 1 80 ? 14.704 -4.637 -18.748 1.00 92.38 80 PHE A O 1
ATOM 623 N N . GLY A 1 81 ? 14.564 -6.251 -20.302 1.00 90.62 81 GLY A N 1
ATOM 624 C CA . GLY A 1 81 ? 13.707 -7.132 -19.514 1.00 90.62 81 GLY A CA 1
ATOM 625 C C . GLY A 1 81 ? 14.371 -7.546 -18.201 1.00 90.62 81 GLY A C 1
ATOM 626 O O . GLY A 1 81 ? 13.731 -7.509 -17.153 1.00 90.62 81 GLY A O 1
ATOM 627 N N . LEU A 1 82 ? 15.666 -7.870 -18.224 1.00 89.94 82 LEU A N 1
ATOM 628 C CA . LEU A 1 82 ? 16.449 -8.174 -17.025 1.00 89.94 82 LEU A CA 1
ATOM 629 C C . LEU A 1 82 ? 16.779 -6.915 -16.211 1.00 89.94 82 LEU A C 1
ATOM 631 O O . LEU A 1 82 ? 16.625 -6.924 -14.990 1.00 89.94 82 LEU A O 1
ATOM 635 N N . LEU A 1 83 ? 17.162 -5.818 -16.868 1.00 88.62 83 LEU A N 1
ATOM 636 C CA . LEU A 1 83 ? 17.498 -4.551 -16.212 1.00 88.62 83 LEU A CA 1
ATOM 637 C C . LEU A 1 83 ? 16.313 -3.997 -15.407 1.00 88.62 83 LEU A C 1
ATOM 639 O O . LEU A 1 83 ? 16.457 -3.610 -14.248 1.00 88.62 83 LEU A O 1
ATOM 643 N N . PHE A 1 84 ? 15.115 -4.004 -15.992 1.00 86.56 84 PHE A N 1
ATOM 644 C CA . PHE A 1 84 ? 13.898 -3.501 -15.355 1.00 86.56 84 PHE A CA 1
ATOM 645 C C . PHE A 1 84 ? 13.299 -4.457 -14.318 1.00 86.56 84 PHE A C 1
ATOM 647 O O . PHE A 1 84 ? 12.398 -4.053 -13.581 1.00 86.56 84 PHE A O 1
ATOM 654 N N . ARG A 1 85 ? 13.810 -5.690 -14.178 1.00 83.19 85 ARG A N 1
ATOM 655 C CA . ARG A 1 85 ? 13.477 -6.546 -13.023 1.00 83.19 85 ARG A CA 1
ATOM 656 C C . ARG A 1 85 ? 14.088 -6.035 -11.724 1.00 83.19 85 ARG A C 1
ATOM 658 O O . ARG A 1 85 ? 13.613 -6.418 -10.655 1.00 83.19 85 ARG A O 1
ATOM 665 N N . TRP A 1 86 ? 15.102 -5.172 -11.786 1.00 83.69 86 TRP A N 1
ATOM 666 C CA . TRP A 1 86 ? 15.705 -4.612 -10.587 1.00 83.69 86 TRP A CA 1
ATOM 667 C C . TRP A 1 86 ? 14.696 -3.728 -9.834 1.00 83.69 86 TRP A C 1
ATOM 669 O O . TRP A 1 86 ? 14.221 -2.714 -10.349 1.00 83.69 86 TRP A O 1
ATOM 679 N N . MET A 1 87 ? 14.362 -4.123 -8.599 1.00 74.69 87 MET A N 1
ATOM 680 C CA . MET A 1 87 ? 13.299 -3.536 -7.769 1.00 74.69 87 MET A CA 1
ATOM 681 C C . MET A 1 87 ? 13.274 -1.992 -7.700 1.00 74.69 87 MET A C 1
ATOM 683 O O . MET A 1 87 ? 12.197 -1.428 -7.914 1.00 74.69 87 MET A O 1
ATOM 687 N N . PRO A 1 88 ? 14.389 -1.267 -7.458 1.00 78.44 88 PRO A N 1
ATOM 688 C CA . PRO A 1 88 ? 14.351 0.196 -7.395 1.00 78.44 88 PRO A CA 1
ATOM 689 C C . PRO A 1 88 ? 13.968 0.830 -8.738 1.00 78.44 88 PRO A C 1
ATOM 691 O O . PRO A 1 88 ? 13.212 1.803 -8.773 1.00 78.44 88 PRO A O 1
ATOM 694 N N . LEU A 1 89 ? 14.434 0.254 -9.849 1.00 78.38 89 LEU A N 1
ATOM 695 C CA . LEU A 1 89 ? 14.135 0.749 -11.188 1.00 78.38 89 LEU A CA 1
ATOM 696 C C . LEU A 1 89 ? 12.691 0.429 -11.576 1.00 78.38 89 LEU A C 1
ATOM 698 O O . LEU A 1 89 ? 11.967 1.322 -12.017 1.00 78.38 89 LEU A O 1
ATOM 702 N N . LYS A 1 90 ? 12.235 -0.800 -11.296 1.00 82.50 90 LYS A N 1
ATOM 703 C CA . LYS A 1 90 ? 10.840 -1.209 -11.492 1.00 82.50 90 LYS A CA 1
ATOM 704 C C . LYS A 1 90 ? 9.891 -0.240 -10.803 1.00 82.50 90 LYS A C 1
ATOM 706 O O . LYS A 1 90 ? 8.994 0.303 -11.437 1.00 82.50 90 LYS A O 1
ATOM 711 N N . MET A 1 91 ? 10.111 0.033 -9.518 1.00 83.44 91 MET A N 1
ATOM 712 C CA . MET A 1 91 ? 9.223 0.909 -8.759 1.00 83.44 91 MET A CA 1
ATOM 713 C C . MET A 1 91 ? 9.275 2.357 -9.251 1.00 83.44 91 MET A C 1
ATOM 715 O O . MET A 1 91 ? 8.279 3.063 -9.125 1.00 83.44 91 MET A O 1
ATOM 719 N N . ARG A 1 92 ? 10.373 2.822 -9.847 1.00 85.62 92 ARG A N 1
ATOM 720 C CA . ARG A 1 92 ? 10.438 4.170 -10.427 1.00 85.62 92 ARG A CA 1
ATOM 721 C C . ARG A 1 92 ? 9.673 4.293 -11.750 1.00 85.62 92 ARG A C 1
ATOM 723 O O . ARG A 1 92 ? 9.114 5.352 -12.009 1.00 85.62 92 ARG A O 1
ATOM 730 N N . LEU A 1 93 ? 9.622 3.225 -12.547 1.00 82.50 93 LEU A N 1
ATOM 731 C CA . LEU A 1 93 ? 8.941 3.195 -13.849 1.00 82.50 93 LEU A CA 1
ATOM 732 C C . LEU A 1 93 ? 7.412 3.137 -13.747 1.00 82.50 93 LEU A C 1
ATOM 734 O O . LEU A 1 93 ? 6.720 3.476 -14.703 1.00 82.50 93 LEU A O 1
ATOM 738 N N . ILE A 1 94 ? 6.874 2.690 -12.610 1.00 86.56 94 ILE A N 1
ATOM 739 C CA . ILE A 1 94 ? 5.429 2.532 -12.429 1.00 86.56 94 ILE A CA 1
ATOM 740 C C . ILE A 1 94 ? 4.796 3.889 -12.073 1.00 86.56 94 ILE A C 1
ATOM 742 O O . ILE A 1 94 ? 5.150 4.469 -11.037 1.00 86.56 94 ILE A O 1
ATOM 746 N N . PRO A 1 95 ? 3.805 4.367 -12.850 1.00 87.62 95 PRO A N 1
ATOM 747 C CA . PRO A 1 95 ? 3.034 5.559 -12.519 1.00 87.62 95 PRO A CA 1
ATOM 748 C C . PRO A 1 95 ? 2.400 5.485 -11.126 1.00 87.62 95 PRO A C 1
ATOM 750 O O . PRO A 1 95 ? 1.866 4.451 -10.715 1.00 87.62 95 PRO A O 1
ATOM 753 N N . LYS A 1 96 ? 2.395 6.612 -10.404 1.00 88.25 96 LYS A N 1
ATOM 754 C CA . LYS A 1 96 ? 1.813 6.691 -9.052 1.00 88.25 96 LYS A CA 1
ATOM 755 C C . LYS A 1 96 ? 0.326 6.315 -9.025 1.00 88.25 96 LYS A C 1
ATOM 757 O O . LYS A 1 96 ? -0.111 5.702 -8.058 1.00 88.25 96 LYS A O 1
ATOM 762 N N . SER A 1 97 ? -0.430 6.644 -10.074 1.00 89.38 97 SER A N 1
ATOM 763 C CA . SER A 1 97 ? -1.850 6.288 -10.206 1.00 89.38 97 SER A CA 1
ATOM 764 C C . SER A 1 97 ? -2.068 4.775 -10.191 1.00 89.38 97 SER A C 1
ATOM 766 O O . SER A 1 97 ? -2.910 4.289 -9.444 1.00 89.38 97 SER A O 1
ATOM 768 N N . ILE A 1 98 ? -1.256 4.022 -10.941 1.00 89.06 98 ILE A N 1
ATOM 769 C CA . ILE A 1 98 ? -1.340 2.558 -11.000 1.00 89.06 98 ILE A CA 1
ATOM 770 C C . ILE A 1 98 ? -0.985 1.947 -9.646 1.00 89.06 98 ILE A C 1
ATOM 772 O O . ILE A 1 98 ? -1.713 1.078 -9.173 1.00 89.06 98 ILE A O 1
ATOM 776 N N . LYS A 1 99 ? 0.079 2.425 -8.987 1.00 91.12 99 LYS A N 1
ATOM 777 C CA . LYS A 1 99 ? 0.440 1.950 -7.640 1.00 91.12 99 LYS A CA 1
ATOM 778 C C . LYS A 1 99 ? -0.688 2.161 -6.637 1.00 91.12 99 LYS A C 1
ATOM 780 O O . LYS A 1 99 ? -1.039 1.233 -5.916 1.00 91.12 99 LYS A O 1
ATOM 785 N N . ARG A 1 100 ? -1.271 3.367 -6.619 1.00 91.81 100 ARG A N 1
ATOM 786 C CA . ARG A 1 100 ? -2.399 3.706 -5.740 1.00 91.81 100 ARG A CA 1
ATOM 787 C C . ARG A 1 100 ? -3.605 2.824 -6.033 1.00 91.81 100 ARG A C 1
ATOM 789 O O . ARG A 1 100 ? -4.145 2.234 -5.116 1.00 91.81 100 ARG A O 1
ATOM 796 N N . MET A 1 101 ? -3.970 2.660 -7.302 1.00 92.19 101 MET A N 1
ATOM 797 C CA . MET A 1 101 ? -5.088 1.804 -7.705 1.00 92.19 101 MET A CA 1
ATOM 798 C C . MET A 1 101 ? -4.889 0.346 -7.266 1.00 92.19 101 MET A C 1
ATOM 800 O O . MET A 1 101 ? -5.818 -0.264 -6.746 1.00 92.19 101 MET A O 1
ATOM 804 N N . ARG A 1 102 ? -3.687 -0.217 -7.460 1.00 93.75 102 ARG A N 1
ATOM 805 C CA . ARG A 1 102 ? -3.368 -1.596 -7.051 1.00 93.75 102 ARG A CA 1
ATOM 806 C C . ARG A 1 102 ? -3.374 -1.758 -5.533 1.00 93.75 102 ARG A C 1
ATOM 808 O O . ARG A 1 102 ? -3.948 -2.725 -5.047 1.00 93.75 102 ARG A O 1
ATOM 815 N N . SER A 1 103 ? -2.805 -0.794 -4.811 1.00 94.50 103 SER A N 1
ATOM 816 C CA . SER A 1 103 ? -2.778 -0.808 -3.343 1.00 94.50 103 SER A CA 1
ATOM 817 C C . SER A 1 103 ? -4.177 -0.658 -2.753 1.00 94.50 103 SER A C 1
ATOM 819 O O . SER A 1 103 ? -4.566 -1.458 -1.914 1.00 94.50 103 SER A O 1
ATOM 821 N N . ALA A 1 104 ? -4.981 0.272 -3.274 1.00 94.44 104 ALA A N 1
ATOM 822 C CA . ALA A 1 104 ? -6.369 0.454 -2.858 1.00 94.44 104 ALA A CA 1
ATOM 823 C C . ALA A 1 104 ? -7.239 -0.772 -3.160 1.00 94.44 104 ALA A C 1
ATOM 825 O O . ALA A 1 104 ? -8.154 -1.103 -2.411 1.00 94.44 104 ALA A O 1
ATOM 826 N N . ARG A 1 105 ? -6.975 -1.473 -4.269 1.00 95.38 105 ARG A N 1
ATOM 827 C CA . ARG A 1 105 ? -7.655 -2.738 -4.565 1.00 95.38 105 ARG A CA 1
ATOM 828 C C . ARG A 1 105 ? -7.309 -3.802 -3.523 1.00 95.38 105 ARG A C 1
ATOM 830 O O . ARG A 1 105 ? -8.231 -4.398 -2.981 1.00 95.38 105 ARG A O 1
ATOM 837 N N . LEU A 1 106 ? -6.023 -4.000 -3.219 1.00 95.19 106 LEU A N 1
ATOM 838 C CA . LEU A 1 106 ? -5.604 -4.975 -2.209 1.00 95.19 106 LEU A CA 1
ATOM 839 C C . LEU A 1 106 ? -6.148 -4.618 -0.817 1.00 95.19 106 LEU A C 1
ATOM 841 O O . LEU A 1 106 ? -6.632 -5.500 -0.119 1.00 95.19 106 LEU A O 1
ATOM 845 N N . ALA A 1 107 ? -6.148 -3.338 -0.439 1.00 95.00 107 ALA A N 1
ATOM 846 C CA . ALA A 1 107 ? -6.742 -2.878 0.816 1.00 95.00 107 ALA A CA 1
ATOM 847 C C . ALA A 1 107 ? -8.225 -3.276 0.921 1.00 95.00 107 ALA A C 1
ATOM 849 O O . ALA A 1 107 ? -8.644 -3.845 1.924 1.00 95.00 107 ALA A O 1
ATOM 850 N N . ARG A 1 108 ? -9.013 -3.063 -0.141 1.00 95.31 108 ARG A N 1
ATOM 851 C CA . ARG A 1 108 ? -10.428 -3.480 -0.194 1.00 95.31 108 ARG A CA 1
ATOM 852 C C . ARG A 1 108 ? -10.602 -4.998 -0.159 1.00 95.31 108 ARG A C 1
ATOM 854 O O . ARG A 1 108 ? -11.503 -5.488 0.514 1.00 95.31 108 ARG A O 1
ATOM 861 N N . GLU A 1 109 ? -9.753 -5.744 -0.864 1.00 94.81 109 GLU A N 1
ATOM 862 C CA . GLU A 1 109 ? -9.749 -7.212 -0.809 1.00 94.81 109 GLU A CA 1
ATOM 863 C C . GLU A 1 109 ? -9.498 -7.700 0.625 1.00 94.81 109 GLU A C 1
ATOM 865 O O . GLU A 1 109 ? -10.208 -8.582 1.100 1.00 94.81 109 GLU A O 1
ATOM 870 N N . GLN A 1 110 ? -8.557 -7.078 1.342 1.00 94.88 110 GLN A N 1
ATOM 871 C CA . GLN A 1 110 ? -8.283 -7.394 2.744 1.00 94.88 110 GLN A CA 1
ATOM 872 C C . GLN A 1 110 ? -9.416 -6.969 3.674 1.00 94.88 110 GLN A C 1
ATOM 874 O O . GLN A 1 110 ? -9.778 -7.730 4.563 1.00 94.88 110 GLN A O 1
ATOM 879 N N . PHE A 1 111 ? -10.050 -5.823 3.431 1.00 93.44 111 PHE A N 1
ATOM 880 C CA . PHE A 1 111 ? -11.217 -5.392 4.202 1.00 93.44 111 PHE A CA 1
ATOM 881 C C . PHE A 1 111 ? -12.335 -6.448 4.179 1.00 93.44 111 PHE A C 1
ATOM 883 O O . PHE A 1 111 ? -12.946 -6.771 5.200 1.00 93.44 111 PHE A O 1
ATOM 890 N N . LEU A 1 112 ? -12.570 -7.044 3.007 1.00 92.50 112 LEU A N 1
ATOM 891 C CA . LEU A 1 112 ? -13.538 -8.125 2.848 1.00 92.50 112 LEU A CA 1
ATOM 892 C C . LEU A 1 112 ? -13.028 -9.451 3.423 1.00 92.50 112 LEU A C 1
ATOM 894 O O . LEU A 1 112 ? -13.779 -10.129 4.121 1.00 92.50 112 LEU A O 1
ATOM 898 N N . ALA A 1 113 ? -11.770 -9.816 3.164 1.00 92.44 113 ALA A N 1
ATOM 899 C CA . ALA A 1 113 ? -11.185 -11.077 3.620 1.00 92.44 113 ALA A CA 1
ATOM 900 C C . ALA A 1 113 ? -11.120 -11.186 5.152 1.00 92.44 113 ALA A C 1
ATOM 902 O O . ALA A 1 113 ? -11.344 -12.267 5.688 1.00 92.44 113 ALA A O 1
ATOM 903 N N . GLN A 1 114 ? -10.872 -10.069 5.842 1.00 91.25 114 GLN A N 1
ATOM 904 C CA . GLN A 1 114 ? -10.844 -9.993 7.307 1.00 91.25 114 GLN A CA 1
ATOM 905 C C . GLN A 1 114 ? -12.243 -9.872 7.930 1.00 91.25 114 GLN A C 1
ATOM 907 O O . GLN A 1 114 ? -12.374 -9.865 9.146 1.00 91.25 114 GLN A O 1
ATOM 912 N N . GLY A 1 115 ? -13.305 -9.783 7.123 1.00 88.38 115 GLY A N 1
ATOM 913 C CA . GLY A 1 115 ? -14.676 -9.795 7.634 1.00 88.38 115 GLY A CA 1
ATOM 914 C C . GLY A 1 115 ? -15.144 -8.496 8.294 1.00 88.38 115 GLY A C 1
ATOM 915 O O . GLY A 1 115 ? -16.212 -8.506 8.891 1.00 88.38 115 GLY A O 1
ATOM 916 N N . LEU A 1 116 ? -14.432 -7.374 8.134 1.00 88.31 116 LEU A N 1
ATOM 917 C CA . LEU A 1 116 ? -14.788 -6.080 8.750 1.00 88.31 116 LEU A CA 1
ATOM 918 C C . LEU A 1 116 ? -16.203 -5.592 8.390 1.00 88.31 116 LEU A C 1
ATOM 920 O O . LEU A 1 116 ? -16.876 -4.969 9.206 1.00 88.31 116 LEU A O 1
ATOM 924 N N . HIS A 1 117 ? -16.675 -5.962 7.198 1.00 86.50 117 HIS A N 1
ATOM 925 C CA . HIS A 1 117 ? -18.031 -5.712 6.693 1.00 86.50 117 HIS A CA 1
ATOM 926 C C . HIS A 1 117 ? -19.148 -6.519 7.386 1.00 86.50 117 HIS A C 1
ATOM 928 O O . HIS A 1 117 ? -20.324 -6.329 7.076 1.00 86.50 117 HIS A O 1
ATOM 934 N N . ARG A 1 118 ? -18.798 -7.497 8.232 1.00 87.31 118 ARG A N 1
ATOM 935 C CA . ARG A 1 118 ? -19.747 -8.382 8.930 1.00 87.31 118 ARG A CA 1
ATOM 936 C C . ARG A 1 118 ? -20.001 -7.968 10.374 1.00 87.31 118 ARG A C 1
ATOM 938 O O . ARG A 1 118 ? -20.799 -8.635 11.024 1.00 87.31 118 ARG A O 1
ATOM 945 N N . THR A 1 119 ? -19.340 -6.909 10.838 1.00 84.12 119 THR A N 1
ATOM 946 C CA . THR A 1 119 ? -19.525 -6.396 12.196 1.00 84.12 119 THR A CA 1
ATOM 947 C C . THR A 1 119 ? -20.973 -5.963 12.410 1.00 84.12 119 THR A C 1
ATOM 949 O O . THR A 1 119 ? -21.570 -5.360 11.510 1.00 84.12 119 THR A O 1
ATOM 952 N N . GLU A 1 120 ? -21.565 -6.265 13.571 1.00 80.38 120 GLU A N 1
ATOM 953 C CA . GLU A 1 120 ? -22.998 -6.009 13.814 1.00 80.38 120 GLU A CA 1
ATOM 954 C C . GLU A 1 120 ? -23.355 -4.522 13.632 1.00 80.38 120 GLU A C 1
ATOM 956 O O . GLU A 1 120 ? -24.403 -4.182 13.076 1.00 80.38 120 GLU A O 1
ATOM 961 N N . GLY A 1 121 ? -22.446 -3.633 14.045 1.00 80.31 121 GLY A N 1
ATOM 962 C CA . GLY A 1 121 ? -22.589 -2.182 13.931 1.00 80.31 121 GLY A CA 1
ATOM 963 C C . GLY A 1 121 ? -22.051 -1.565 12.638 1.00 80.31 121 GLY A C 1
ATOM 964 O O . GLY A 1 121 ? -22.188 -0.353 12.463 1.00 80.31 121 GLY A O 1
ATOM 965 N N . ARG A 1 122 ? -21.429 -2.347 11.740 1.00 88.31 122 ARG A N 1
ATOM 966 C CA . ARG A 1 122 ? -20.605 -1.816 10.634 1.00 88.31 122 ARG A CA 1
ATOM 967 C C . ARG A 1 122 ? -19.591 -0.789 11.137 1.00 88.31 122 ARG A C 1
ATOM 969 O O . ARG A 1 122 ? -19.500 0.336 10.640 1.00 88.31 122 ARG A O 1
ATOM 976 N N . THR A 1 123 ? -18.863 -1.182 12.175 1.00 89.12 123 THR A N 1
ATOM 977 C CA . THR A 1 123 ? -17.877 -0.367 12.897 1.00 89.12 123 THR A CA 1
ATOM 978 C C . THR A 1 123 ? -16.455 -0.903 12.716 1.00 89.12 123 THR A C 1
ATOM 980 O O . THR A 1 123 ? -15.572 -0.639 13.530 1.00 89.12 123 THR A O 1
ATOM 983 N N . GLY A 1 124 ? -16.211 -1.638 11.628 1.00 91.31 124 GLY A N 1
ATOM 984 C CA . GLY A 1 124 ? -14.884 -2.124 11.269 1.00 91.31 124 GLY A CA 1
ATOM 985 C C . GLY A 1 124 ? -14.004 -1.047 10.625 1.00 91.31 124 GLY A C 1
ATOM 986 O O . GLY A 1 124 ? -14.421 -0.373 9.678 1.00 91.31 124 GLY A O 1
ATOM 987 N N . VAL A 1 125 ? -12.758 -0.937 11.090 1.00 93.69 125 VAL A N 1
ATOM 988 C CA . VAL A 1 125 ? -11.689 -0.121 10.500 1.00 93.69 125 VAL A CA 1
ATOM 989 C C . VAL A 1 125 ? -10.511 -1.003 10.095 1.00 93.69 125 VAL A C 1
ATOM 991 O O . VAL A 1 125 ? -9.961 -1.746 10.901 1.00 93.69 125 VAL A O 1
ATOM 994 N N . LEU A 1 126 ? -10.074 -0.878 8.844 1.00 94.88 126 LEU A N 1
ATOM 995 C CA . LEU A 1 126 ? -8.828 -1.443 8.343 1.00 94.88 126 LEU A CA 1
ATOM 996 C C . LEU A 1 126 ? -7.768 -0.357 8.221 1.00 94.88 126 LEU A C 1
ATOM 998 O O . LEU A 1 126 ? -7.930 0.597 7.460 1.00 94.88 126 LEU A O 1
ATOM 1002 N N . LEU A 1 127 ? -6.635 -0.573 8.873 1.00 94.62 127 LEU A N 1
ATOM 1003 C CA . LEU A 1 127 ? -5.412 0.181 8.654 1.00 94.62 127 LEU A CA 1
ATOM 1004 C C . LEU A 1 127 ? -4.485 -0.623 7.738 1.00 94.62 127 LEU A C 1
ATOM 1006 O O . LEU A 1 127 ? -3.882 -1.611 8.162 1.00 94.62 127 LEU A O 1
ATOM 1010 N N . PHE A 1 128 ? -4.376 -0.208 6.477 1.00 94.81 128 PHE A N 1
ATOM 1011 C CA . PHE A 1 128 ? -3.604 -0.911 5.456 1.00 94.81 128 PHE A CA 1
ATOM 1012 C C . PHE A 1 128 ? -2.329 -0.152 5.083 1.00 94.81 128 PHE A C 1
ATOM 1014 O O . PHE A 1 128 ? -2.365 1.042 4.776 1.00 94.81 128 PHE A O 1
ATOM 1021 N N . VAL A 1 129 ? -1.202 -0.867 5.028 1.00 93.06 129 VAL A N 1
ATOM 1022 C CA . VAL A 1 129 ? 0.098 -0.326 4.614 1.00 93.06 129 VAL A CA 1
ATOM 1023 C C . VAL A 1 129 ? 0.738 -1.213 3.554 1.00 93.06 129 VAL A C 1
ATOM 1025 O O . VAL A 1 129 ? 0.919 -2.405 3.769 1.00 93.06 129 VAL A O 1
ATOM 1028 N N . SER A 1 130 ? 1.171 -0.618 2.439 1.00 92.81 130 SER A N 1
ATOM 1029 C CA . SER A 1 130 ? 2.012 -1.279 1.435 1.00 92.81 130 SER A CA 1
ATOM 1030 C C . SER A 1 130 ? 3.390 -0.629 1.366 1.00 92.81 130 SER A C 1
ATOM 1032 O O . SER A 1 130 ? 3.533 0.532 0.960 1.00 92.81 130 SER A O 1
ATOM 1034 N N . LEU A 1 131 ? 4.422 -1.383 1.748 1.00 88.69 131 LEU A N 1
ATOM 1035 C CA . LEU A 1 131 ? 5.778 -0.861 1.933 1.00 88.69 131 LEU A CA 1
ATOM 1036 C C . LEU A 1 131 ? 6.446 -0.468 0.613 1.00 88.69 131 LEU A C 1
ATOM 1038 O O . LEU A 1 131 ? 6.992 0.632 0.496 1.00 88.69 131 LEU A O 1
ATOM 1042 N N . ALA A 1 132 ? 6.378 -1.330 -0.404 1.00 88.06 132 ALA A N 1
ATOM 1043 C CA . ALA A 1 132 ? 7.005 -1.060 -1.696 1.00 88.06 132 ALA A CA 1
ATOM 1044 C 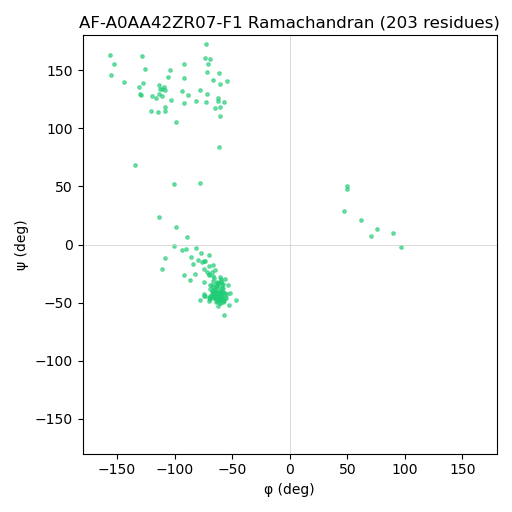C . ALA A 1 132 ? 6.413 0.198 -2.363 1.00 88.06 132 ALA A C 1
ATOM 1046 O O . ALA A 1 132 ? 7.138 1.028 -2.922 1.00 88.06 132 ALA A O 1
ATOM 1047 N N . GLU A 1 133 ? 5.094 0.370 -2.299 1.00 89.94 133 GLU A N 1
ATOM 1048 C CA . GLU A 1 133 ? 4.377 1.515 -2.859 1.00 89.94 133 GLU A CA 1
ATOM 1049 C C . GLU A 1 133 ? 4.440 2.764 -1.973 1.00 89.94 133 GLU A C 1
ATOM 1051 O O . GLU A 1 133 ? 4.129 3.850 -2.472 1.00 89.94 133 GLU A O 1
ATOM 1056 N N . ARG A 1 134 ? 4.881 2.630 -0.711 1.00 88.88 134 ARG A N 1
ATOM 1057 C CA . ARG A 1 134 ? 4.793 3.661 0.340 1.00 88.88 134 ARG A CA 1
ATOM 1058 C C . ARG A 1 134 ? 3.376 4.219 0.435 1.00 88.88 134 ARG A C 1
ATOM 1060 O O . ARG A 1 134 ? 3.161 5.432 0.390 1.00 88.88 134 ARG A O 1
ATOM 1067 N N . TYR A 1 135 ? 2.424 3.299 0.466 1.00 90.50 135 TYR A N 1
ATOM 1068 C CA . TYR A 1 135 ? 1.001 3.578 0.450 1.00 90.50 135 TYR A CA 1
ATOM 1069 C C . TYR A 1 135 ?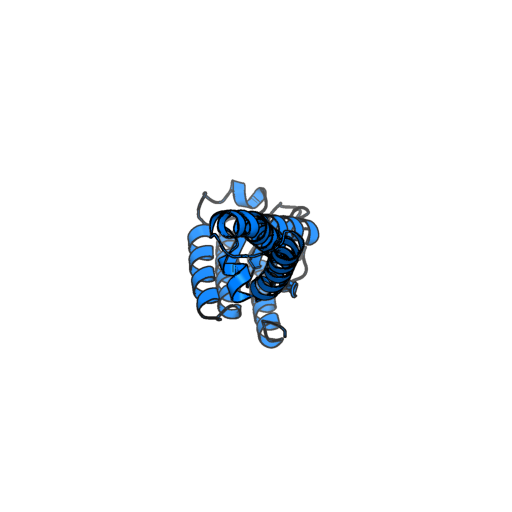 0.401 3.230 1.805 1.00 90.50 135 TYR A C 1
ATOM 1071 O O . TYR A 1 135 ? 0.684 2.162 2.339 1.00 90.50 135 TYR A O 1
ATOM 1079 N N . VAL A 1 136 ? -0.414 4.133 2.336 1.00 92.25 136 VAL A N 1
ATOM 1080 C CA . VAL A 1 136 ? -1.183 3.937 3.563 1.00 92.25 136 VAL A CA 1
ATOM 1081 C C . VAL A 1 136 ? -2.616 4.338 3.255 1.00 92.25 136 VAL A C 1
ATOM 1083 O O . VAL A 1 136 ? -2.835 5.363 2.606 1.00 92.25 136 VAL A O 1
ATOM 1086 N N . GLU A 1 137 ? -3.570 3.532 3.697 1.00 93.06 137 GLU A N 1
ATOM 1087 C CA . GLU A 1 137 ? -4.997 3.807 3.566 1.00 93.06 137 GLU A CA 1
ATOM 1088 C C . GLU A 1 137 ? -5.733 3.305 4.803 1.00 93.06 137 GLU A C 1
ATOM 1090 O O . GLU A 1 137 ? -5.431 2.229 5.324 1.00 93.06 137 GLU A O 1
ATOM 1095 N N . VAL A 1 138 ? -6.698 4.100 5.257 1.00 93.69 138 VAL A N 1
ATOM 1096 C CA . VAL A 1 138 ? -7.638 3.722 6.309 1.00 93.69 138 VAL A CA 1
ATOM 1097 C C . VAL A 1 138 ? -8.990 3.515 5.653 1.00 93.69 138 VAL A C 1
ATOM 1099 O O . VAL A 1 138 ? -9.528 4.437 5.043 1.00 93.69 138 VAL A O 1
ATOM 1102 N N . LEU A 1 139 ? -9.512 2.295 5.737 1.00 92.50 139 LEU A N 1
ATOM 1103 C CA . LEU A 1 139 ? -10.840 1.951 5.244 1.00 92.50 139 LEU A CA 1
ATOM 1104 C C . LEU A 1 139 ? -11.746 1.716 6.441 1.00 92.50 139 LEU A C 1
ATOM 1106 O O . LEU A 1 139 ? -11.538 0.767 7.186 1.00 92.50 139 LEU A O 1
ATOM 1110 N N . ALA A 1 140 ? -12.752 2.562 6.611 1.00 92.38 140 ALA A N 1
ATOM 1111 C CA . ALA A 1 140 ? -13.805 2.348 7.591 1.00 92.38 140 ALA A CA 1
ATOM 1112 C C . ALA A 1 140 ? -15.085 1.875 6.891 1.00 92.38 140 ALA A C 1
ATOM 1114 O O . ALA A 1 140 ? -15.319 2.208 5.723 1.00 92.38 140 ALA A O 1
ATOM 1115 N N . ASP A 1 141 ? -15.900 1.090 7.590 1.00 92.56 141 ASP A N 1
ATOM 1116 C CA . ASP A 1 141 ? -17.208 0.661 7.094 1.00 92.56 141 ASP A CA 1
ATOM 1117 C C . ASP A 1 141 ? -18.238 1.814 7.110 1.00 92.56 141 ASP A C 1
ATOM 1119 O O . ASP A 1 141 ? -17.977 2.914 7.611 1.00 92.56 141 ASP A O 1
ATOM 1123 N N . SER A 1 142 ? -19.427 1.580 6.545 1.00 87.56 142 SER A N 1
ATOM 1124 C CA . SER A 1 142 ? -20.472 2.596 6.387 1.00 87.56 142 SER A CA 1
ATOM 1125 C C . SER A 1 142 ? -20.913 3.208 7.714 1.00 87.56 142 SER A C 1
ATOM 1127 O O . SER A 1 142 ? -21.120 4.413 7.774 1.00 87.56 142 SER A O 1
ATOM 1129 N N . GLY A 1 143 ? -21.002 2.409 8.786 1.00 85.94 143 GLY A N 1
ATOM 1130 C CA . GLY A 1 143 ? -21.435 2.901 10.095 1.00 85.94 143 GLY A CA 1
ATOM 1131 C C . GLY A 1 143 ? -20.551 4.039 10.602 1.00 85.94 143 GLY A C 1
ATOM 1132 O O . GLY A 1 143 ? -21.067 5.041 11.089 1.00 85.94 143 GLY A O 1
ATOM 1133 N N . ILE A 1 144 ? -19.235 3.927 10.406 1.00 87.25 144 ILE A N 1
ATOM 1134 C CA . ILE A 1 144 ? -18.265 4.959 10.783 1.00 87.25 144 ILE A CA 1
ATOM 1135 C C . ILE A 1 144 ? -18.255 6.109 9.781 1.00 87.25 144 ILE A C 1
ATOM 1137 O O . ILE A 1 144 ? -18.319 7.261 10.203 1.00 87.25 144 ILE A O 1
ATOM 1141 N N . ASN A 1 145 ? -18.200 5.825 8.475 1.00 87.62 145 ASN A N 1
ATOM 1142 C CA . ASN A 1 145 ? -18.142 6.870 7.443 1.00 87.62 145 ASN A CA 1
ATOM 1143 C C . ASN A 1 145 ? -19.362 7.803 7.464 1.00 87.62 145 ASN A C 1
ATOM 1145 O O . ASN A 1 145 ? -19.232 8.969 7.110 1.00 87.62 145 ASN A O 1
ATOM 1149 N N . ASP A 1 146 ? -20.522 7.321 7.913 1.00 87.19 146 ASP A N 1
ATOM 1150 C CA . ASP A 1 146 ? -21.727 8.142 8.071 1.00 87.19 146 ASP A CA 1
ATOM 1151 C C . ASP A 1 146 ? -21.648 9.101 9.280 1.00 87.19 146 ASP A C 1
ATOM 1153 O O . ASP A 1 146 ? -22.473 10.009 9.413 1.00 87.19 146 ASP A O 1
ATOM 1157 N N . LYS A 1 147 ? -20.687 8.896 10.193 1.00 84.94 147 LYS A N 1
ATOM 1158 C CA . LYS A 1 147 ? -20.516 9.661 11.441 1.00 84.94 147 LYS A CA 1
ATOM 1159 C C . LYS A 1 147 ? -19.283 10.556 11.472 1.00 84.94 147 LYS A C 1
ATOM 1161 O O . LYS A 1 147 ? -19.266 11.489 12.270 1.00 84.94 147 LYS A O 1
ATOM 1166 N N . VAL A 1 148 ? -18.280 10.285 10.641 1.00 84.75 148 VAL A N 1
ATOM 1167 C CA . VAL A 1 148 ? -17.041 11.071 10.571 1.00 84.75 148 VAL A CA 1
ATOM 1168 C C . VAL A 1 148 ? -17.018 11.933 9.312 1.00 84.75 148 VAL A C 1
ATOM 1170 O O . VAL A 1 148 ? -17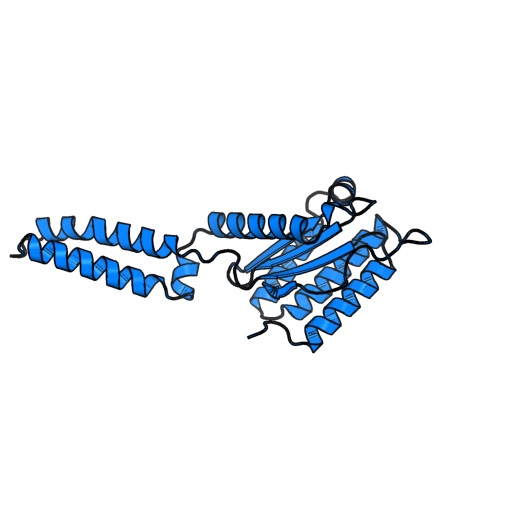.506 11.535 8.257 1.00 84.75 148 VAL A O 1
ATOM 1173 N N . GLU A 1 149 ? -16.457 13.135 9.415 1.00 84.00 149 GLU A N 1
ATOM 1174 C CA . GLU A 1 149 ? -16.350 14.041 8.273 1.00 84.00 149 GLU A CA 1
ATOM 1175 C C . GLU A 1 149 ? -15.325 13.546 7.239 1.00 84.00 149 GLU A C 1
ATOM 1177 O O . GLU A 1 149 ? -14.366 12.823 7.531 1.00 84.00 149 GLU A O 1
ATOM 1182 N N . ALA A 1 150 ? -15.502 13.967 5.986 1.00 81.12 150 ALA A N 1
ATOM 1183 C CA . ALA A 1 150 ? -14.513 13.699 4.954 1.00 81.12 150 ALA A CA 1
ATOM 1184 C C . ALA A 1 150 ? -13.179 14.378 5.316 1.00 81.12 150 ALA A C 1
ATOM 1186 O O . ALA A 1 150 ? -13.127 15.585 5.540 1.00 81.12 150 ALA A O 1
ATOM 1187 N N . GLY A 1 151 ? -12.096 13.600 5.341 1.00 82.50 151 GLY A N 1
ATOM 1188 C CA . GLY A 1 151 ? -10.750 14.089 5.653 1.00 82.50 151 GLY A CA 1
ATOM 1189 C C . GLY A 1 151 ? -10.310 13.904 7.108 1.00 82.50 151 GLY A C 1
ATOM 1190 O O . GLY A 1 151 ? -9.150 14.176 7.415 1.00 82.50 151 GLY A O 1
ATOM 1191 N N . THR A 1 152 ? -11.155 13.360 7.996 1.00 86.88 152 THR A N 1
ATOM 1192 C CA . THR A 1 152 ? -10.761 13.041 9.385 1.00 86.88 152 THR A CA 1
ATOM 1193 C C . THR A 1 152 ? -9.509 12.153 9.451 1.00 86.88 152 THR A C 1
ATOM 1195 O O . THR A 1 152 ? -8.651 12.328 10.314 1.00 86.88 152 THR A O 1
ATOM 1198 N N . TRP A 1 153 ? -9.359 11.237 8.492 1.00 88.56 153 TRP A N 1
ATOM 1199 C CA . TRP A 1 153 ? -8.237 10.299 8.421 1.00 88.56 153 TRP A CA 1
ATOM 1200 C C . TRP A 1 153 ? -6.996 10.852 7.703 1.00 88.56 153 TRP A C 1
ATOM 1202 O O . TRP A 1 153 ? -5.931 10.239 7.772 1.00 88.56 153 TRP A O 1
ATOM 1212 N N . ASP A 1 154 ? -7.082 12.001 7.027 1.00 87.88 154 ASP A N 1
ATOM 1213 C CA . ASP A 1 154 ? -5.989 12.498 6.179 1.00 87.88 154 ASP A CA 1
ATOM 1214 C C . ASP A 1 154 ? -4.743 12.851 6.999 1.00 87.88 154 ASP A C 1
ATOM 1216 O O . ASP A 1 154 ? -3.617 12.542 6.596 1.00 87.88 154 ASP A O 1
ATOM 1220 N N . GLY A 1 155 ? -4.937 13.451 8.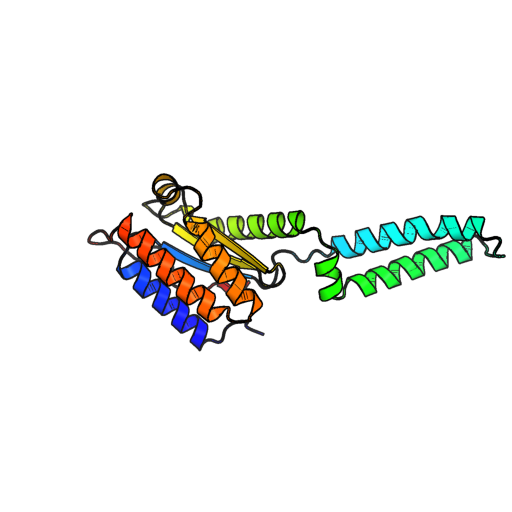178 1.00 88.19 155 GLY A N 1
ATOM 1221 C CA . GLY A 1 155 ? -3.847 13.775 9.103 1.00 88.19 155 GLY A CA 1
ATOM 1222 C C . GLY A 1 155 ? -3.129 12.525 9.616 1.00 88.19 155 GLY A C 1
ATOM 1223 O O . GLY A 1 155 ? -1.897 12.469 9.620 1.00 88.19 155 GLY A O 1
ATOM 1224 N N . LEU A 1 156 ? -3.902 11.492 9.960 1.00 89.81 156 LEU A N 1
ATOM 1225 C CA . LEU A 1 156 ? -3.402 10.186 10.388 1.00 89.81 156 LEU A CA 1
ATOM 1226 C C . LEU A 1 156 ? -2.558 9.528 9.289 1.00 89.81 156 LEU A C 1
ATOM 1228 O O . LEU A 1 156 ? -1.419 9.118 9.519 1.00 89.81 156 LEU A O 1
ATOM 1232 N N . VAL A 1 157 ? -3.102 9.476 8.070 1.00 90.94 157 VAL A N 1
ATOM 1233 C CA . VAL A 1 157 ? -2.421 8.911 6.900 1.00 90.94 157 VAL A CA 1
ATOM 1234 C C . VAL A 1 157 ? -1.135 9.685 6.606 1.00 90.94 157 VAL A C 1
ATOM 1236 O O . VAL A 1 157 ? -0.101 9.074 6.336 1.00 90.94 157 VAL A O 1
ATOM 1239 N N . ALA A 1 158 ? -1.153 11.018 6.694 1.00 90.38 158 ALA A N 1
ATOM 1240 C CA . ALA A 1 158 ? 0.030 11.843 6.474 1.00 90.38 158 ALA A CA 1
ATOM 1241 C C . ALA A 1 158 ? 1.138 11.577 7.511 1.00 90.38 158 ALA A C 1
ATOM 1243 O O . ALA A 1 158 ? 2.297 11.400 7.113 1.00 90.38 158 ALA A O 1
ATOM 1244 N N . SER A 1 159 ? 0.789 11.498 8.804 1.00 90.75 159 SER A N 1
ATOM 1245 C CA . SER A 1 159 ? 1.727 11.147 9.887 1.00 90.75 159 SER A CA 1
ATOM 1246 C C . SER A 1 159 ? 2.338 9.764 9.653 1.00 90.75 159 SER A C 1
ATOM 1248 O O . SER A 1 159 ? 3.563 9.595 9.633 1.00 90.75 159 SER A O 1
ATOM 1250 N N . PHE A 1 160 ? 1.502 8.774 9.340 1.00 91.31 160 PHE A N 1
ATOM 1251 C CA . PHE A 1 160 ? 1.973 7.413 9.127 1.00 91.31 160 PHE A CA 1
ATOM 1252 C C . PHE A 1 160 ? 2.872 7.311 7.884 1.00 91.31 160 PHE A C 1
ATOM 1254 O O . PHE A 1 160 ? 3.971 6.757 7.941 1.00 91.31 160 PHE A O 1
ATOM 1261 N N . VAL A 1 161 ? 2.500 7.931 6.762 1.00 88.56 161 VAL A N 1
ATOM 1262 C CA . VAL A 1 161 ? 3.362 7.971 5.568 1.00 88.56 161 VAL A CA 1
ATOM 1263 C C . VAL A 1 161 ? 4.727 8.603 5.875 1.00 88.56 161 VAL A C 1
ATOM 1265 O O . VAL A 1 161 ? 5.731 8.181 5.295 1.00 88.56 161 VAL A O 1
ATOM 1268 N N . ALA A 1 162 ? 4.803 9.593 6.772 1.00 89.12 162 ALA A N 1
ATOM 1269 C CA . ALA A 1 162 ? 6.078 10.158 7.212 1.00 89.12 162 ALA A CA 1
ATOM 1270 C C . ALA A 1 162 ? 6.924 9.132 7.986 1.00 89.12 162 ALA A C 1
ATOM 1272 O O . ALA A 1 162 ? 8.101 8.966 7.665 1.00 89.12 162 ALA A O 1
ATOM 1273 N N . LYS A 1 163 ? 6.321 8.377 8.911 1.00 89.00 163 LYS A N 1
ATOM 1274 C CA . LYS A 1 163 ? 7.005 7.323 9.680 1.00 89.00 163 LYS A CA 1
ATOM 1275 C C . LYS A 1 163 ? 7.456 6.133 8.834 1.00 89.00 163 LYS A C 1
ATOM 1277 O O . LYS A 1 163 ? 8.557 5.623 9.020 1.00 89.00 163 LYS A O 1
ATOM 1282 N N . VAL A 1 164 ? 6.670 5.734 7.831 1.00 86.81 164 VAL A N 1
ATOM 1283 C CA . VAL A 1 164 ? 7.080 4.689 6.873 1.00 86.81 164 VAL A CA 1
ATOM 1284 C C . VAL A 1 164 ? 8.302 5.135 6.061 1.00 86.81 164 VAL A C 1
ATOM 1286 O O . VAL A 1 164 ? 9.150 4.318 5.714 1.00 86.81 164 VAL A O 1
ATOM 1289 N N . LYS A 1 165 ? 8.447 6.436 5.765 1.00 84.31 165 LYS A N 1
ATOM 1290 C CA . LYS A 1 165 ? 9.644 6.954 5.075 1.00 84.31 165 LYS A CA 1
ATOM 1291 C C . LYS A 1 165 ? 10.902 6.921 5.945 1.00 84.31 165 LYS A C 1
ATOM 1293 O O . LYS A 1 165 ? 11.988 6.874 5.373 1.00 84.31 165 LYS A O 1
ATOM 1298 N N . THR A 1 166 ? 10.764 6.972 7.269 1.00 86.88 166 THR A N 1
ATOM 1299 C CA . THR A 1 166 ? 11.873 6.936 8.237 1.00 86.88 166 THR A CA 1
ATOM 1300 C C . THR A 1 166 ? 12.094 5.549 8.846 1.00 86.88 166 THR A C 1
ATOM 1302 O O . THR A 1 166 ? 12.792 5.446 9.850 1.00 86.88 166 THR A O 1
ATOM 1305 N N . ASP A 1 167 ? 11.519 4.500 8.244 1.00 84.06 167 ASP A N 1
ATOM 1306 C CA . ASP A 1 167 ? 11.617 3.097 8.682 1.00 84.06 167 ASP A CA 1
ATOM 1307 C C . ASP A 1 167 ? 11.034 2.823 10.086 1.00 84.06 167 ASP A C 1
ATOM 1309 O O . ASP A 1 167 ? 11.335 1.826 10.732 1.00 84.06 167 ASP A O 1
ATOM 1313 N N . GLN A 1 168 ? 10.144 3.699 10.562 1.00 87.75 168 GLN A N 1
ATOM 1314 C CA . GLN A 1 168 ? 9.485 3.610 11.871 1.00 87.75 168 GLN A CA 1
ATOM 1315 C C . GLN A 1 168 ? 8.061 3.057 11.738 1.00 87.75 168 GLN A C 1
ATOM 1317 O O . GLN A 1 168 ? 7.087 3.658 12.189 1.00 87.75 168 GLN A O 1
ATOM 1322 N N . VAL A 1 169 ? 7.923 1.909 11.071 1.00 88.88 169 VAL A N 1
ATOM 1323 C CA . VAL A 1 169 ? 6.609 1.334 10.736 1.00 88.88 169 VAL A CA 1
ATOM 1324 C C . VAL A 1 169 ? 5.827 0.923 11.989 1.00 88.88 169 VAL A C 1
ATOM 1326 O O . VAL A 1 169 ? 4.638 1.223 12.073 1.00 88.88 169 VAL A O 1
ATOM 1329 N N . ALA A 1 170 ? 6.488 0.310 12.980 1.00 90.81 170 ALA A N 1
ATOM 1330 C CA . ALA A 1 170 ? 5.863 -0.097 14.245 1.00 90.81 170 ALA A CA 1
ATOM 1331 C C . ALA A 1 170 ? 5.236 1.097 14.981 1.00 90.81 170 ALA A C 1
ATOM 1333 O O . ALA A 1 170 ? 4.062 1.078 15.340 1.00 90.81 170 ALA A O 1
ATOM 1334 N N . GLU A 1 171 ? 6.006 2.176 15.124 1.00 91.12 171 GLU A N 1
ATOM 1335 C CA . GLU A 1 171 ? 5.563 3.416 15.767 1.00 91.12 171 GLU A CA 1
ATOM 1336 C C . GLU A 1 171 ? 4.481 4.143 14.956 1.00 91.12 171 GLU A C 1
ATOM 1338 O O . GLU A 1 171 ? 3.709 4.928 15.505 1.00 91.12 171 GLU A O 1
ATOM 1343 N N . GLY A 1 172 ? 4.422 3.906 13.644 1.00 91.50 172 GLY A N 1
ATOM 1344 C CA . GLY A 1 172 ? 3.320 4.351 12.798 1.00 91.50 172 GLY A CA 1
ATOM 1345 C C . GLY A 1 172 ? 2.023 3.612 13.096 1.00 91.50 172 GLY A C 1
ATOM 1346 O O . GLY A 1 172 ? 0.995 4.258 13.270 1.00 91.50 172 GLY A O 1
ATOM 1347 N N . PHE A 1 173 ? 2.078 2.285 13.239 1.00 92.06 173 PHE A N 1
ATOM 1348 C CA . PHE A 1 173 ? 0.912 1.491 13.628 1.00 92.06 173 PHE A CA 1
ATOM 1349 C C . PHE A 1 173 ? 0.417 1.838 15.031 1.00 92.06 173 PHE A C 1
ATOM 1351 O O . PHE A 1 173 ? -0.779 2.030 15.204 1.00 92.06 173 PHE A O 1
ATOM 1358 N N . LEU A 1 174 ? 1.310 1.962 16.015 1.00 93.25 174 LEU A N 1
ATOM 1359 C CA . LEU A 1 174 ? 0.924 2.278 17.395 1.00 93.25 174 LEU A CA 1
ATOM 1360 C C . LEU A 1 174 ? 0.219 3.635 17.505 1.00 93.25 174 LEU A C 1
ATOM 1362 O O . LEU A 1 174 ? -0.838 3.729 18.125 1.00 93.25 174 LEU A O 1
ATOM 1366 N N . GLU A 1 175 ? 0.769 4.673 16.868 1.00 92.69 175 GLU A N 1
ATOM 1367 C CA . GLU A 1 175 ? 0.124 5.991 16.818 1.00 92.69 175 GLU A CA 1
ATOM 1368 C C . GLU A 1 175 ? -1.213 5.913 16.084 1.00 92.69 175 GLU A C 1
ATOM 1370 O O . GLU A 1 175 ? -2.215 6.435 16.569 1.00 92.69 175 GLU A O 1
ATOM 1375 N N . ALA A 1 176 ? -1.249 5.209 14.950 1.00 92.62 176 ALA A N 1
ATOM 1376 C CA . ALA A 1 176 ? -2.454 5.129 14.150 1.00 92.62 176 ALA A CA 1
ATOM 1377 C C . ALA A 1 176 ? -3.596 4.400 14.868 1.00 92.62 176 ALA A C 1
ATOM 1379 O O . ALA A 1 176 ? -4.723 4.885 14.874 1.00 92.62 176 ALA A O 1
ATOM 1380 N N . VAL A 1 177 ? -3.296 3.280 15.527 1.00 93.75 177 VAL A N 1
ATOM 1381 C CA . VAL A 1 177 ? -4.252 2.534 16.352 1.00 93.75 177 VAL A CA 1
ATOM 1382 C C . VAL A 1 177 ? -4.747 3.392 17.514 1.00 93.75 177 VAL A C 1
ATOM 1384 O O . VAL A 1 177 ? -5.951 3.444 17.750 1.00 93.75 177 VAL A O 1
ATOM 1387 N N . ALA A 1 178 ? -3.859 4.121 18.196 1.00 92.38 178 ALA A N 1
ATOM 1388 C CA . ALA A 1 178 ? -4.250 5.001 19.294 1.00 92.38 178 ALA A CA 1
ATOM 1389 C C . ALA A 1 178 ? -5.194 6.126 18.833 1.00 92.38 178 ALA A C 1
ATOM 1391 O O . ALA A 1 178 ? -6.206 6.388 19.485 1.00 92.38 178 ALA A O 1
ATOM 1392 N N . THR A 1 179 ? -4.901 6.772 17.700 1.00 91.00 179 THR A N 1
ATOM 1393 C CA . THR A 1 179 ? -5.765 7.821 17.138 1.00 91.00 179 THR A CA 1
ATOM 1394 C C . THR A 1 179 ? -7.098 7.261 16.642 1.00 91.00 179 THR A C 1
ATOM 1396 O O . THR A 1 179 ? -8.138 7.846 16.942 1.00 91.00 179 THR A O 1
ATOM 1399 N N . CYS A 1 180 ? -7.098 6.120 15.942 1.00 90.88 180 CYS A N 1
ATOM 1400 C CA . CYS A 1 180 ? -8.329 5.441 15.531 1.00 90.88 180 CYS A CA 1
ATOM 1401 C C . CYS A 1 180 ? -9.189 5.079 16.745 1.00 90.88 180 CYS A C 1
ATOM 1403 O O . CYS A 1 180 ? -10.373 5.394 16.766 1.00 90.88 180 CYS A O 1
ATOM 1405 N N . GLY A 1 181 ? -8.591 4.481 17.778 1.00 90.62 181 GLY A N 1
ATOM 1406 C CA . GLY A 1 181 ? -9.282 4.116 19.010 1.00 90.62 181 GLY A CA 1
ATOM 1407 C C . GLY A 1 181 ? -9.906 5.312 19.725 1.00 90.62 181 GLY A C 1
ATOM 1408 O O . GLY A 1 181 ? -11.045 5.226 20.171 1.00 90.62 181 GLY A O 1
ATOM 1409 N N . ALA A 1 182 ? -9.199 6.445 19.795 1.00 90.38 182 ALA A N 1
ATOM 1410 C CA . ALA A 1 182 ? -9.728 7.668 20.399 1.00 90.38 182 ALA A CA 1
ATOM 1411 C C . ALA A 1 182 ? -10.945 8.216 19.635 1.00 90.38 182 ALA A C 1
ATOM 1413 O O . ALA A 1 182 ? -11.963 8.525 20.251 1.00 90.38 182 ALA A O 1
ATOM 1414 N N . LEU A 1 183 ? -10.865 8.275 18.302 1.00 88.69 183 LEU A N 1
ATOM 1415 C CA . LEU A 1 183 ? -11.964 8.753 17.461 1.00 88.69 183 LEU A CA 1
ATOM 1416 C C . LEU A 1 183 ? -13.175 7.807 17.506 1.00 88.69 183 LEU A C 1
ATOM 1418 O O . LEU A 1 183 ? -14.323 8.244 17.585 1.00 88.69 183 LEU A O 1
ATOM 1422 N N . LEU A 1 184 ? -12.927 6.497 17.491 1.00 88.50 184 LEU A N 1
ATOM 1423 C CA . LEU A 1 184 ? -13.983 5.498 17.614 1.00 88.50 184 LEU A CA 1
ATOM 1424 C C . LEU A 1 184 ? -14.619 5.514 19.006 1.00 88.50 184 LEU A C 1
ATOM 1426 O O . LEU A 1 184 ? -15.823 5.317 19.112 1.00 88.50 184 LEU A O 1
ATOM 1430 N N . ALA A 1 185 ? -13.865 5.786 20.072 1.00 89.31 185 ALA A N 1
ATOM 1431 C CA . ALA A 1 185 ? -14.423 5.913 21.418 1.00 89.31 185 ALA A CA 1
ATOM 1432 C C . ALA A 1 185 ? -15.349 7.135 21.564 1.00 89.31 185 ALA A C 1
ATOM 1434 O O . ALA A 1 185 ? -16.312 7.074 22.327 1.00 89.31 185 ALA A O 1
ATOM 1435 N N . GLU A 1 186 ? -15.092 8.218 20.822 1.00 88.38 186 GLU A N 1
ATOM 1436 C CA . GLU A 1 186 ? -15.937 9.418 20.813 1.00 88.38 186 GLU A CA 1
ATOM 1437 C C . GLU A 1 186 ? -17.291 9.170 20.129 1.00 88.38 186 GLU A C 1
ATOM 1439 O O . GLU A 1 186 ? -18.339 9.524 20.671 1.00 88.38 186 GLU A O 1
ATOM 1444 N N . HIS A 1 187 ? -17.288 8.527 18.958 1.00 86.56 187 HIS A N 1
ATOM 1445 C CA . HIS A 1 187 ? -18.506 8.318 18.164 1.00 86.56 187 HIS A CA 1
ATOM 1446 C C . HIS A 1 187 ? -19.227 6.991 18.447 1.00 86.56 187 HIS A C 1
ATOM 1448 O O . HIS A 1 187 ? -20.441 6.896 18.257 1.00 86.56 187 HIS A O 1
ATOM 1454 N N . PHE A 1 188 ? -18.496 5.975 18.907 1.00 86.50 188 PHE A N 1
ATOM 1455 C CA . PHE A 1 188 ? -18.967 4.610 19.153 1.00 86.50 188 PHE A CA 1
ATOM 1456 C C . PHE A 1 188 ? -18.452 4.112 20.514 1.00 86.50 188 PHE A C 1
ATOM 1458 O O . PHE A 1 188 ? -17.599 3.219 20.568 1.00 86.50 188 PHE A O 1
ATOM 1465 N N . PRO A 1 189 ? -18.929 4.681 21.637 1.00 85.19 189 PRO A N 1
ATOM 1466 C CA . PRO A 1 189 ? -18.523 4.232 22.964 1.00 85.19 189 PRO A CA 1
ATOM 1467 C C . PRO A 1 189 ? -18.921 2.770 23.184 1.00 85.19 189 PRO A C 1
ATOM 1469 O O . PRO A 1 189 ? -19.947 2.312 22.679 1.00 85.19 189 PRO A O 1
ATOM 1472 N N . LYS A 1 190 ? -18.114 2.033 23.954 1.00 82.06 190 LYS A N 1
ATOM 1473 C CA . LYS A 1 190 ? -18.312 0.593 24.156 1.00 82.06 190 LYS A CA 1
ATOM 1474 C C . LYS A 1 190 ? -19.674 0.279 24.797 1.00 82.06 190 LYS A C 1
ATOM 1476 O O . LYS A 1 190 ? -19.903 0.675 25.945 1.00 82.06 190 LYS A O 1
ATOM 1481 N N . PRO A 1 191 ? -20.565 -0.467 24.117 1.00 76.25 191 PRO A N 1
ATOM 1482 C CA . PRO A 1 191 ? -21.820 -0.886 24.719 1.00 76.25 191 PRO A CA 1
ATOM 1483 C C . PRO A 1 191 ? -21.587 -1.980 25.780 1.00 76.25 191 PRO A C 1
ATOM 1485 O O . PRO A 1 191 ? -20.656 -2.787 25.665 1.00 76.25 191 PRO A O 1
ATOM 1488 N N . PRO A 1 192 ? -22.424 -2.040 26.832 1.00 71.81 192 PRO A N 1
ATOM 1489 C CA . PRO A 1 192 ? -22.338 -3.095 27.834 1.00 71.81 192 PRO A CA 1
ATOM 1490 C C . PRO A 1 192 ? -22.595 -4.460 27.182 1.00 71.81 192 PRO A C 1
ATOM 1492 O O . PRO A 1 192 ? -23.638 -4.679 26.574 1.00 71.81 192 PRO A O 1
ATOM 1495 N N . GLY A 1 193 ? -21.639 -5.381 27.323 1.00 67.69 193 GLY A N 1
ATOM 1496 C CA . GLY A 1 193 ? -21.720 -6.718 26.728 1.00 67.69 193 GLY A CA 1
ATOM 1497 C C . GLY A 1 193 ? -21.143 -6.840 25.316 1.00 67.69 193 GLY A C 1
ATOM 1498 O O . GLY A 1 193 ? -21.315 -7.901 24.718 1.00 67.69 193 GLY A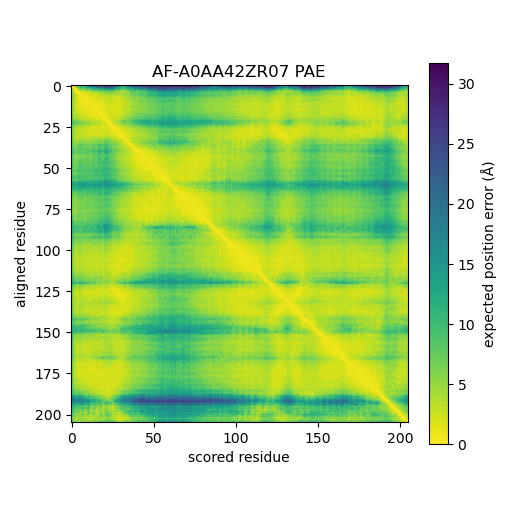 O 1
ATOM 1499 N N . ASN A 1 194 ? -20.445 -5.814 24.805 1.00 74.00 194 ASN A N 1
ATOM 1500 C CA . ASN A 1 194 ? -19.749 -5.918 23.522 1.00 74.00 194 ASN A CA 1
ATOM 1501 C C . ASN A 1 194 ? -18.750 -7.084 23.544 1.00 74.00 194 ASN A C 1
ATOM 1503 O O . ASN A 1 194 ? -17.868 -7.128 24.412 1.00 74.00 194 ASN A O 1
ATOM 1507 N N . LYS A 1 195 ? -18.913 -8.025 22.615 1.00 74.31 195 LYS A N 1
ATOM 1508 C CA . LYS A 1 195 ? -17.977 -9.131 22.414 1.00 74.31 195 LYS A CA 1
ATOM 1509 C C . LYS A 1 195 ? -16.952 -8.704 21.376 1.00 74.31 195 LYS A C 1
ATOM 1511 O O . LYS A 1 195 ? -17.307 -8.010 20.441 1.00 74.31 195 LYS A O 1
ATOM 1516 N N . ASP A 1 196 ? -15.718 -9.140 21.580 1.00 79.31 196 ASP A N 1
ATOM 1517 C CA . ASP A 1 196 ? -14.636 -9.016 20.601 1.00 79.31 196 ASP A CA 1
ATOM 1518 C C . ASP A 1 196 ? -15.045 -9.782 19.330 1.00 79.31 196 ASP A C 1
ATOM 1520 O O . ASP A 1 196 ? -15.217 -11.009 19.390 1.00 79.31 196 ASP A O 1
ATOM 1524 N N . GLU A 1 197 ? -15.327 -9.071 18.233 1.00 77.88 197 GLU A N 1
ATOM 1525 C CA . GLU A 1 197 ? -15.848 -9.673 16.997 1.00 77.88 197 GLU A CA 1
ATOM 1526 C C . GLU A 1 197 ? -14.718 -10.175 16.084 1.00 77.88 197 GLU A C 1
ATOM 1528 O O . GLU A 1 197 ? -14.905 -11.166 15.365 1.00 77.88 197 GLU A O 1
ATOM 1533 N N . LEU A 1 198 ? -13.541 -9.534 16.119 1.00 81.50 198 LEU A N 1
ATOM 1534 C CA . LEU A 1 198 ? -12.395 -9.852 15.270 1.00 81.50 198 LEU A CA 1
ATOM 1535 C C . LEU A 1 198 ? -11.112 -10.129 16.075 1.00 81.50 198 LEU A C 1
ATOM 1537 O O . LEU A 1 198 ? -10.899 -9.626 17.170 1.00 81.50 198 LEU A O 1
ATOM 1541 N N . PRO A 1 199 ? -10.199 -10.966 15.547 1.00 81.00 199 PRO A N 1
ATOM 1542 C CA . PRO A 1 199 ? -8.949 -11.261 16.232 1.00 81.00 199 PRO A CA 1
ATOM 1543 C C . PRO A 1 199 ? -7.978 -10.074 16.195 1.00 81.00 199 PRO A C 1
ATOM 1545 O O . PRO A 1 199 ? -7.488 -9.672 15.139 1.00 81.00 199 PRO A O 1
ATOM 1548 N N . ASN A 1 200 ? -7.587 -9.639 17.385 1.00 83.88 200 ASN A N 1
ATOM 1549 C CA . ASN A 1 200 ? -6.560 -8.644 17.678 1.00 83.88 200 ASN A CA 1
ATOM 1550 C C . ASN A 1 200 ? -5.144 -9.042 17.189 1.00 83.88 200 ASN A C 1
ATOM 1552 O O . ASN A 1 200 ? -4.338 -9.585 17.951 1.00 83.88 200 ASN A O 1
ATOM 1556 N N . HIS A 1 201 ? -4.812 -8.802 15.914 1.00 81.06 201 HIS A N 1
ATOM 1557 C CA . HIS A 1 201 ? -3.467 -9.052 15.381 1.00 81.06 201 HIS A CA 1
ATOM 1558 C C . HIS A 1 201 ? -3.126 -8.223 14.135 1.00 81.06 201 HIS A C 1
ATOM 1560 O O . HIS A 1 201 ? -3.991 -7.686 13.443 1.00 81.06 201 HIS A O 1
ATOM 1566 N N . LEU A 1 202 ? -1.826 -8.152 13.841 1.00 84.25 202 LEU A N 1
ATOM 1567 C CA . LEU A 1 202 ? -1.297 -7.606 12.597 1.00 84.25 202 LEU A CA 1
ATOM 1568 C C . LEU A 1 202 ? -1.138 -8.727 11.562 1.00 84.25 202 LEU A C 1
ATOM 1570 O O . LEU A 1 202 ? -0.377 -9.675 11.774 1.00 84.25 202 LEU A O 1
ATOM 1574 N N . VAL A 1 203 ? -1.803 -8.579 10.418 1.00 86.06 203 VAL A N 1
ATOM 1575 C CA . VAL A 1 203 ? -1.675 -9.495 9.276 1.00 86.06 203 VAL A CA 1
ATOM 1576 C C . VAL A 1 203 ? -0.520 -9.039 8.383 1.00 86.06 203 VAL A C 1
ATOM 1578 O O . VAL A 1 203 ? -0.474 -7.882 7.967 1.00 86.06 203 VAL A O 1
ATOM 1581 N N . GLU A 1 204 ? 0.401 -9.947 8.061 1.00 87.00 204 GLU A N 1
ATOM 1582 C CA . GLU A 1 204 ? 1.542 -9.691 7.170 1.00 87.00 204 GLU A CA 1
ATOM 1583 C C . GLU A 1 204 ? 1.383 -10.453 5.843 1.00 87.00 204 GLU A C 1
ATOM 1585 O O . GLU A 1 204 ? 1.148 -11.663 5.855 1.00 87.00 204 GLU A O 1
ATOM 1590 N N . LEU A 1 205 ? 1.512 -9.736 4.717 1.00 82.44 205 LEU A N 1
ATOM 1591 C CA . LEU A 1 205 ? 1.343 -10.229 3.338 1.00 82.44 205 LEU A CA 1
ATOM 1592 C C . LEU A 1 205 ? 2.616 -10.079 2.486 1.00 82.44 205 LEU A C 1
ATOM 1594 O O . LEU A 1 205 ? 3.259 -8.996 2.517 1.00 82.44 205 LEU A O 1
#

Solvent-accessible surface area (backbone atoms only — not comparable to full-atom values): 11196 Å² total; per-residue (Å²): 136,74,96,58,54,73,65,49,46,49,53,41,22,51,46,39,50,58,24,42,69,48,13,62,34,47,70,43,40,38,43,27,56,51,60,66,86,64,70,62,55,31,47,52,52,14,49,53,54,24,69,52,48,50,57,60,53,73,72,62,76,58,96,68,51,75,66,54,47,50,50,49,27,51,50,46,24,53,51,39,35,57,57,30,63,40,63,75,56,37,62,67,72,52,56,68,68,58,50,50,53,42,38,55,49,46,47,52,53,46,39,57,74,73,43,35,79,68,40,94,69,23,34,18,33,34,43,34,37,24,61,71,72,68,41,63,51,76,50,62,30,67,53,42,56,78,74,50,66,93,64,72,59,51,63,55,42,52,54,31,51,52,27,52,74,70,73,36,50,63,64,24,50,45,52,47,40,50,53,50,25,53,56,35,27,73,80,33,53,50,54,93,84,70,69,90,86,71,84,66,45,70,46,79,88

Radius of gyration: 23.31 Å; Cα contacts (8 Å, |Δi|>4): 277; chains: 1; bounding box: 49×25×71 Å